Protein AF-A0A413U8Y7-F1 (afdb_monomer)

Sequence (178 aa):
MNFLERPLVLILKEHLMPTLISFVIANVIYLLVPSNNWIITKIGDNWFRLFIFCVCFILIYFLLSINERIKNHRNCKKYVKSEKKKDTEEFEKYIENCRKYADGLSYGDRDFIRACIKNKNEPIVIKIRNPYSNSIYESGNVLKTRNEHGQEVVKLTDNAYRTFALIYYRYNKIGHFD

Mean predicted aligned error: 14.43 Å

Structure (mmCIF, N/CA/C/O backbone):
data_AF-A0A413U8Y7-F1
#
_entry.id   AF-A0A413U8Y7-F1
#
loop_
_atom_site.group_PDB
_atom_site.id
_atom_site.type_symbol
_atom_site.label_atom_id
_atom_site.label_alt_id
_atom_site.label_comp_id
_atom_site.label_asym_id
_atom_site.label_entity_id
_atom_site.label_seq_id
_atom_site.pdbx_PDB_ins_code
_atom_site.Cartn_x
_atom_site.Cartn_y
_atom_site.Cartn_z
_atom_site.occupancy
_atom_site.B_iso_or_equiv
_atom_site.auth_seq_id
_atom_site.auth_comp_id
_atom_site.auth_asym_id
_atom_site.auth_atom_id
_atom_site.pdbx_PDB_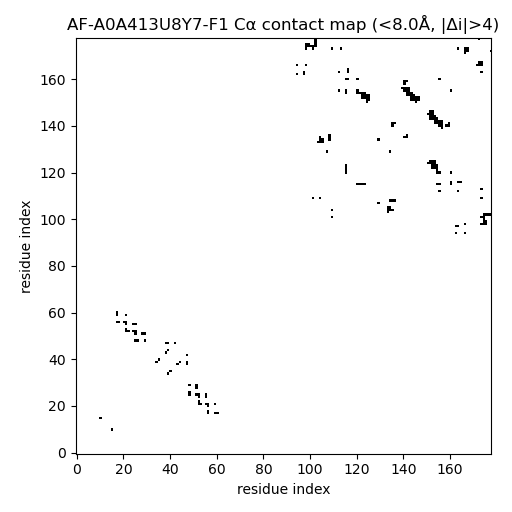model_num
ATOM 1 N N . MET A 1 1 ? 7.688 3.901 52.828 1.00 49.47 1 MET A N 1
ATOM 2 C CA . MET A 1 1 ? 6.630 4.141 51.824 1.00 49.47 1 MET A CA 1
ATOM 3 C C . MET A 1 1 ? 6.396 2.812 51.133 1.00 49.47 1 MET A C 1
ATOM 5 O O . MET A 1 1 ? 7.288 2.319 50.448 1.00 49.47 1 MET A O 1
ATOM 9 N N . ASN A 1 2 ? 5.322 2.135 51.522 1.00 50.91 2 ASN A N 1
ATOM 10 C CA . ASN A 1 2 ? 5.216 0.680 51.436 1.00 50.91 2 ASN A CA 1
ATOM 11 C C . ASN A 1 2 ? 4.874 0.236 50.007 1.00 50.91 2 ASN A C 1
ATOM 13 O O . ASN A 1 2 ? 4.052 0.849 49.332 1.00 50.91 2 ASN A O 1
ATOM 17 N N . PHE A 1 3 ? 5.486 -0.859 49.545 1.00 56.69 3 PHE A N 1
ATOM 18 C CA . PHE A 1 3 ? 5.296 -1.439 48.203 1.00 56.69 3 PHE A CA 1
ATOM 19 C C . PHE A 1 3 ? 3.816 -1.756 47.879 1.00 56.69 3 PHE A C 1
ATOM 21 O O . PHE A 1 3 ? 3.419 -1.775 46.717 1.00 56.69 3 PHE A O 1
ATOM 28 N N . LEU A 1 4 ? 2.983 -1.908 48.914 1.00 58.16 4 LEU A N 1
ATOM 29 C CA . LEU A 1 4 ? 1.537 -2.130 48.836 1.00 58.16 4 LEU A CA 1
ATOM 30 C C . LEU A 1 4 ? 0.708 -0.861 48.545 1.00 58.16 4 LEU A C 1
ATOM 32 O O . LEU A 1 4 ? -0.424 -0.973 48.086 1.00 58.16 4 LEU A O 1
ATOM 36 N N . GLU A 1 5 ? 1.245 0.345 48.758 1.00 58.56 5 GLU A N 1
ATOM 37 C CA . GLU A 1 5 ? 0.493 1.600 48.567 1.00 58.56 5 GLU A CA 1
ATOM 38 C C . GLU A 1 5 ? 0.333 1.964 47.083 1.00 58.56 5 GLU A C 1
ATOM 40 O O . GLU A 1 5 ? -0.672 2.545 46.682 1.00 58.56 5 GLU A O 1
ATOM 45 N N . ARG A 1 6 ? 1.291 1.582 46.233 1.00 60.12 6 ARG A N 1
ATOM 46 C CA . ARG A 1 6 ? 1.270 1.895 44.793 1.00 60.12 6 ARG A CA 1
ATOM 47 C C . ARG A 1 6 ? 0.102 1.259 44.026 1.00 60.12 6 ARG A C 1
ATOM 49 O O . ARG A 1 6 ? -0.561 2.000 43.302 1.00 60.12 6 ARG A O 1
ATOM 56 N N . PRO A 1 7 ? -0.186 -0.053 44.152 1.00 62.50 7 PRO A N 1
ATOM 57 C CA . PRO A 1 7 ? -1.316 -0.657 43.447 1.00 62.50 7 PRO A CA 1
ATOM 58 C C . PRO A 1 7 ? -2.659 -0.111 43.940 1.00 62.50 7 PRO A C 1
ATOM 60 O O . PRO A 1 7 ? -3.538 0.153 43.126 1.00 62.50 7 PRO A O 1
ATOM 63 N N . LEU A 1 8 ? -2.798 0.147 45.245 1.00 60.25 8 LEU A N 1
ATOM 64 C CA . LEU A 1 8 ? -4.009 0.742 45.813 1.00 60.25 8 LEU A CA 1
ATOM 65 C C . LEU A 1 8 ? -4.265 2.145 45.263 1.00 60.25 8 LEU A C 1
ATOM 67 O O . LEU A 1 8 ? -5.385 2.436 44.865 1.00 60.25 8 LEU A O 1
ATOM 71 N N . VAL A 1 9 ? -3.237 2.994 45.181 1.00 65.50 9 VAL A N 1
ATOM 72 C CA . VAL A 1 9 ? -3.354 4.356 44.632 1.00 65.50 9 VAL A CA 1
ATOM 73 C C . VAL A 1 9 ? -3.658 4.346 43.133 1.00 65.50 9 VAL A C 1
ATOM 75 O O . VAL A 1 9 ? -4.405 5.204 42.661 1.00 65.50 9 VAL A O 1
ATOM 78 N N . LEU A 1 10 ? -3.106 3.387 42.383 1.00 59.44 10 LEU A N 1
ATOM 79 C CA . LEU A 1 10 ? -3.362 3.239 40.949 1.00 59.44 10 LEU A CA 1
ATOM 80 C C . LEU A 1 10 ? -4.819 2.831 40.689 1.00 59.44 10 LEU A C 1
ATOM 82 O O . LEU A 1 10 ? -5.522 3.516 39.951 1.00 59.44 10 LEU A O 1
ATOM 86 N N . ILE A 1 11 ? -5.292 1.793 41.388 1.00 61.06 11 ILE A N 1
ATOM 87 C CA . ILE A 1 11 ? -6.683 1.322 41.330 1.00 61.06 11 ILE A CA 1
ATOM 88 C C . ILE A 1 11 ? -7.633 2.427 41.793 1.00 61.06 11 ILE A C 1
ATOM 90 O O . ILE A 1 11 ? -8.660 2.657 41.155 1.00 61.06 11 ILE A O 1
ATOM 94 N N . LEU A 1 12 ? -7.277 3.153 42.862 1.00 64.25 12 LEU A N 1
ATOM 95 C CA . LEU A 1 12 ? -8.066 4.294 43.306 1.00 64.25 12 LEU A CA 1
ATOM 96 C C . LEU A 1 12 ? -8.152 5.328 42.195 1.00 64.25 12 LEU A C 1
ATOM 98 O O . LEU A 1 12 ? -9.256 5.685 41.849 1.00 64.25 12 LEU A O 1
ATOM 102 N N . LYS A 1 13 ? -7.050 5.788 41.595 1.00 63.00 13 LYS A N 1
ATOM 103 C CA . LYS A 1 13 ? -7.092 6.836 40.557 1.00 63.00 13 LYS A CA 1
ATOM 104 C C . LYS A 1 13 ? -7.907 6.448 39.328 1.00 63.00 13 LYS A C 1
ATOM 106 O O . LYS A 1 13 ? -8.631 7.286 38.799 1.00 63.00 13 LYS A O 1
ATOM 111 N N . GLU A 1 14 ? -7.775 5.209 38.879 1.00 67.69 14 GLU A N 1
ATOM 112 C CA . GLU A 1 14 ? -8.379 4.739 37.631 1.00 67.69 14 GLU A CA 1
ATOM 113 C C . GLU A 1 14 ? -9.873 4.418 37.801 1.00 67.69 14 GLU A C 1
ATOM 115 O O . GLU A 1 14 ? -10.669 4.612 36.883 1.00 67.69 14 GLU A O 1
ATOM 120 N N . HIS A 1 15 ? -10.285 4.032 39.014 1.00 68.38 15 HIS A N 1
ATOM 121 C CA . HIS A 1 15 ? -11.670 3.683 39.325 1.00 68.38 15 HIS A CA 1
ATOM 122 C C . HIS A 1 15 ? -12.368 4.657 40.292 1.00 68.38 15 HIS A C 1
ATOM 124 O O . HIS A 1 15 ? -13.552 4.461 40.572 1.00 68.38 15 HIS A O 1
ATOM 130 N N . LEU A 1 16 ? -11.717 5.737 40.755 1.00 72.19 16 LEU A N 1
ATOM 131 C CA . LEU A 1 16 ? -12.274 6.680 41.746 1.00 72.19 16 LEU A CA 1
ATOM 132 C C . LEU A 1 16 ? -13.564 7.311 41.248 1.00 72.19 16 LEU A C 1
ATOM 134 O O . LEU A 1 16 ? -14.558 7.349 41.964 1.00 72.19 16 LEU A O 1
ATOM 138 N N . MET A 1 17 ? -13.531 7.820 40.016 1.00 72.12 17 MET A N 1
ATOM 139 C CA . MET A 1 17 ? -14.639 8.574 39.440 1.00 72.12 17 MET A CA 1
ATOM 140 C C . MET A 1 17 ? -15.861 7.670 39.215 1.00 72.12 17 MET A C 1
ATOM 142 O O . MET A 1 17 ? -16.933 8.023 39.703 1.00 72.12 17 MET A O 1
ATOM 146 N N . PRO A 1 18 ? -15.736 6.472 38.602 1.00 74.88 18 PRO A N 1
ATOM 147 C CA . PRO A 1 18 ? -16.829 5.498 38.553 1.00 74.88 18 PRO A CA 1
ATOM 148 C C . PRO A 1 18 ? -17.366 5.104 39.934 1.00 74.88 18 PRO A C 1
ATOM 150 O O . PRO A 1 18 ? -18.577 4.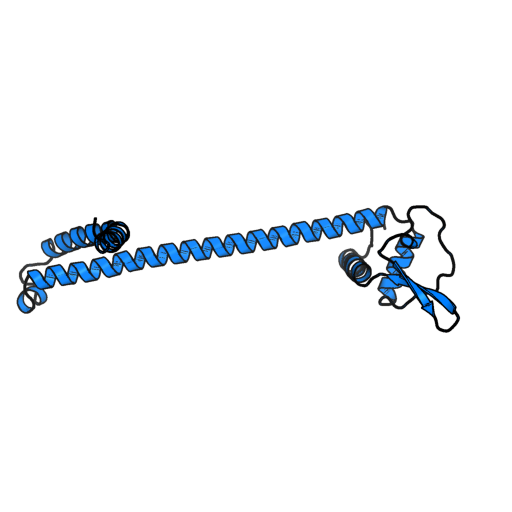994 40.114 1.00 74.88 18 PRO A O 1
ATOM 153 N N . THR A 1 19 ? -16.478 4.927 40.917 1.00 77.50 19 THR A N 1
ATOM 154 C CA . THR A 1 19 ? -16.840 4.559 42.295 1.00 77.50 19 THR A CA 1
ATOM 155 C C . THR A 1 19 ? -17.653 5.671 42.963 1.00 77.50 19 THR A C 1
ATOM 157 O O . THR A 1 19 ? -18.732 5.411 43.488 1.00 77.50 19 THR A O 1
ATOM 160 N N . LEU A 1 20 ? -17.193 6.923 42.892 1.00 77.62 20 LEU A N 1
ATOM 161 C CA . LEU A 1 20 ? -17.886 8.086 43.456 1.00 77.62 20 LEU A CA 1
ATOM 162 C C . LEU A 1 20 ? -19.245 8.319 42.790 1.00 77.62 20 LEU A C 1
ATOM 164 O O . LEU A 1 20 ? -20.241 8.513 43.483 1.00 77.62 20 LEU A O 1
ATOM 168 N N . ILE A 1 21 ? -19.306 8.253 41.457 1.00 77.31 21 ILE A N 1
ATOM 169 C CA . ILE A 1 21 ? -20.555 8.437 40.705 1.00 77.31 21 ILE A CA 1
ATOM 170 C C . ILE A 1 21 ? -21.552 7.328 41.058 1.00 77.31 21 ILE A C 1
ATOM 172 O O . ILE A 1 21 ? -22.713 7.617 41.344 1.00 77.31 21 ILE A O 1
ATOM 176 N N . SER A 1 22 ? -21.101 6.070 41.108 1.00 77.88 22 SER A N 1
ATOM 177 C CA . SER A 1 22 ? -21.947 4.946 41.518 1.00 77.88 22 SER A CA 1
ATOM 178 C C . SER A 1 22 ? -22.474 5.115 42.943 1.00 77.88 22 SER A C 1
ATOM 180 O O . SER A 1 22 ? -23.652 4.878 43.202 1.00 77.88 22 SER A O 1
ATOM 182 N N . PHE A 1 23 ? -21.629 5.579 43.867 1.00 77.25 23 PHE A N 1
ATOM 183 C CA . PHE A 1 23 ? -22.016 5.813 45.255 1.00 77.25 23 PHE A CA 1
ATOM 184 C C . PHE A 1 23 ? -23.098 6.889 45.381 1.00 77.25 23 PHE A C 1
ATOM 186 O O . PHE A 1 23 ? -24.094 6.682 46.076 1.00 77.25 23 PHE A O 1
ATOM 193 N N . VAL A 1 24 ? -22.950 8.014 44.678 1.00 82.56 24 VAL A N 1
ATOM 194 C CA . VAL A 1 24 ? -23.959 9.085 44.666 1.00 82.56 24 VAL A CA 1
ATOM 195 C C . VAL A 1 24 ? -25.279 8.572 44.087 1.00 82.56 24 VAL A C 1
ATOM 197 O O . VAL A 1 24 ? -26.326 8.741 44.708 1.00 82.56 24 VAL A O 1
ATOM 200 N N . ILE A 1 25 ? -25.234 7.880 42.945 1.00 81.44 25 ILE A N 1
ATOM 201 C CA . ILE A 1 25 ? -26.430 7.327 42.295 1.00 81.44 25 ILE A CA 1
ATOM 202 C C . ILE A 1 25 ? -27.118 6.295 43.193 1.00 81.44 25 ILE A C 1
ATOM 204 O O . ILE A 1 25 ? -28.338 6.325 43.331 1.00 81.44 25 ILE A O 1
ATOM 208 N N . ALA A 1 26 ? -26.361 5.413 43.846 1.00 80.31 26 ALA A N 1
ATOM 209 C CA . ALA A 1 26 ? -26.921 4.398 44.730 1.00 80.31 26 ALA A CA 1
ATOM 210 C C . ALA A 1 26 ? -27.667 5.004 45.925 1.00 80.31 26 ALA A C 1
ATOM 212 O O . ALA A 1 26 ? -28.740 4.521 46.282 1.00 80.31 26 ALA A O 1
ATOM 213 N N . ASN A 1 27 ? -27.146 6.090 46.503 1.00 78.38 27 ASN A N 1
ATOM 214 C CA . ASN A 1 27 ? -27.828 6.807 47.582 1.00 78.38 27 ASN A CA 1
ATOM 215 C C . ASN A 1 27 ? -29.097 7.521 47.092 1.00 78.38 27 ASN A C 1
ATOM 217 O O . ASN A 1 27 ? -30.119 7.477 47.773 1.00 78.38 27 ASN A O 1
ATOM 221 N N . VAL A 1 28 ? -29.068 8.125 45.900 1.00 83.31 28 VAL A N 1
ATOM 222 C CA . VAL A 1 28 ? -30.258 8.747 45.293 1.00 83.31 28 VAL A CA 1
ATOM 223 C C . VAL A 1 28 ? -31.341 7.703 45.012 1.00 83.31 28 VAL A C 1
ATOM 225 O O . VAL A 1 28 ? -32.498 7.913 45.366 1.00 83.31 28 VAL A O 1
ATOM 228 N N . ILE A 1 29 ? -30.974 6.556 44.432 1.00 80.50 29 ILE A N 1
ATOM 229 C CA . ILE A 1 29 ? -31.907 5.449 44.180 1.00 80.50 29 ILE A CA 1
ATOM 230 C C . ILE A 1 29 ? -32.490 4.943 45.498 1.00 80.50 29 ILE A C 1
ATOM 232 O O . ILE A 1 29 ? -33.699 4.771 45.594 1.00 80.50 29 ILE A O 1
ATOM 236 N N . TYR A 1 30 ? -31.659 4.748 46.522 1.00 76.75 30 TYR A N 1
ATOM 237 C CA . TYR A 1 30 ? -32.125 4.313 47.835 1.00 76.75 30 TYR A CA 1
ATOM 238 C C . TYR A 1 30 ? -33.168 5.273 48.437 1.00 76.75 30 TYR A C 1
ATOM 240 O O . TYR A 1 30 ? -34.173 4.808 48.960 1.00 76.75 30 TYR A O 1
ATOM 248 N N . LEU A 1 31 ? -32.974 6.592 48.314 1.00 79.38 31 LEU A N 1
ATOM 249 C CA . LEU A 1 31 ? -33.930 7.601 48.797 1.00 79.38 31 LEU A CA 1
ATOM 250 C C . LEU A 1 31 ? -35.250 7.630 48.009 1.00 79.38 31 LEU A C 1
ATOM 252 O O . LEU A 1 31 ? -36.276 8.026 48.555 1.00 79.38 31 LEU A O 1
ATOM 256 N N . LEU A 1 32 ? -35.229 7.234 46.735 1.00 80.12 32 LEU A N 1
ATOM 257 C CA . LEU A 1 32 ? -36.418 7.175 45.879 1.00 80.12 32 LEU A CA 1
ATOM 258 C C . LEU A 1 32 ? -37.209 5.871 46.043 1.00 80.12 32 LEU A C 1
ATOM 260 O O . LEU A 1 32 ? -38.377 5.806 45.657 1.00 80.12 32 LEU A O 1
ATOM 264 N N . VAL A 1 33 ? -36.589 4.820 46.583 1.00 78.69 33 VAL A N 1
ATOM 265 C CA . VAL A 1 33 ? -37.245 3.527 46.772 1.00 78.69 33 VAL A CA 1
ATOM 266 C C . VAL A 1 33 ? -38.154 3.583 48.008 1.00 78.69 33 VAL A C 1
ATOM 268 O O . VAL A 1 33 ? -37.687 3.922 49.095 1.00 78.69 33 VAL A O 1
ATOM 271 N N . PRO A 1 34 ? -39.446 3.216 47.890 1.00 73.75 34 PRO A N 1
ATOM 272 C CA . PRO A 1 34 ? -40.349 3.196 49.034 1.00 73.75 34 PRO A CA 1
ATOM 273 C C . PRO A 1 34 ? -39.863 2.204 50.096 1.00 73.75 34 PRO A C 1
ATOM 275 O O . PRO A 1 34 ? -39.482 1.077 49.784 1.00 73.75 34 PRO A O 1
ATOM 278 N N . SER A 1 35 ? -39.934 2.604 51.365 1.00 66.94 35 SER A N 1
ATOM 279 C CA . SER A 1 35 ? -39.471 1.810 52.514 1.00 66.94 35 SER A CA 1
ATOM 280 C C . SER A 1 35 ? -40.168 0.450 52.649 1.00 66.94 35 SER A C 1
ATOM 282 O O . SER A 1 35 ? -39.595 -0.482 53.202 1.00 66.94 35 SER A O 1
ATOM 284 N N . ASN A 1 36 ? -41.371 0.300 52.084 1.00 66.94 36 ASN A N 1
ATOM 285 C CA . ASN A 1 36 ? -42.105 -0.967 52.038 1.00 66.94 36 ASN A CA 1
ATOM 286 C C . ASN A 1 36 ? -41.700 -1.874 50.855 1.00 66.94 36 ASN A C 1
ATOM 288 O O . ASN A 1 36 ? -42.464 -2.737 50.423 1.00 66.94 3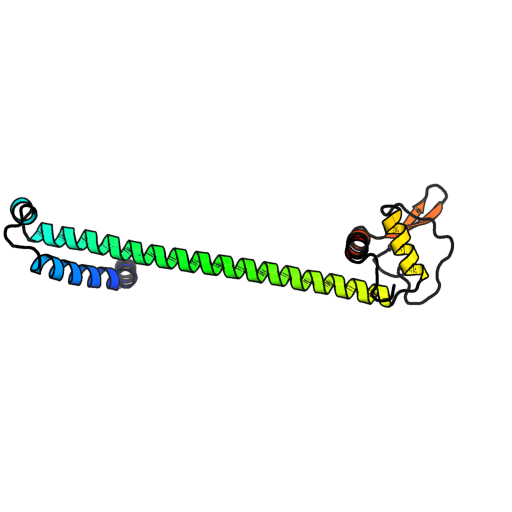6 ASN A O 1
ATOM 292 N N . ASN A 1 37 ? -40.523 -1.663 50.263 1.00 75.00 37 ASN A N 1
ATOM 293 C CA . ASN A 1 37 ? -40.053 -2.515 49.181 1.00 75.00 37 ASN A CA 1
ATOM 294 C C . ASN A 1 37 ? -39.716 -3.917 49.721 1.00 75.00 37 ASN A C 1
ATOM 296 O O . ASN A 1 37 ? -38.932 -4.075 50.662 1.00 75.00 37 ASN A O 1
ATOM 300 N N . TRP A 1 38 ? -40.293 -4.947 49.097 1.00 74.25 38 TRP A N 1
ATOM 301 C CA . TRP A 1 38 ? -40.130 -6.353 49.486 1.00 74.25 38 TRP A CA 1
ATOM 302 C C . TRP A 1 38 ? -38.662 -6.826 49.478 1.00 74.25 38 TRP A C 1
ATOM 304 O O . TRP A 1 38 ? -38.302 -7.771 50.177 1.00 74.25 38 TRP A O 1
ATOM 314 N N . ILE A 1 39 ? -37.801 -6.163 48.693 1.00 72.56 39 ILE A N 1
ATOM 315 C CA . ILE A 1 39 ? -36.360 -6.452 48.631 1.00 72.56 39 ILE A CA 1
ATOM 316 C C . ILE A 1 39 ? -35.654 -5.926 49.883 1.00 72.56 39 ILE A C 1
ATOM 318 O O . ILE A 1 39 ? -34.863 -6.646 50.489 1.00 72.56 39 ILE A O 1
ATOM 322 N N . ILE A 1 40 ? -35.967 -4.694 50.298 1.00 73.38 40 ILE A N 1
ATOM 323 C CA . ILE A 1 40 ? -35.365 -4.051 51.477 1.00 73.38 40 ILE A CA 1
ATOM 324 C C . ILE A 1 40 ? -35.739 -4.825 52.741 1.00 73.38 40 ILE A C 1
ATOM 326 O O . ILE A 1 40 ? -34.878 -5.125 53.561 1.00 73.38 40 ILE A O 1
ATOM 330 N N . THR A 1 41 ? -37.004 -5.224 52.858 1.00 72.06 41 THR A N 1
ATOM 331 C CA . THR A 1 41 ? -37.513 -5.984 54.011 1.00 72.06 41 THR A CA 1
ATOM 332 C C . THR A 1 41 ? -36.920 -7.390 54.134 1.00 72.06 41 THR A C 1
ATOM 334 O O . THR A 1 41 ? -36.833 -7.907 55.243 1.00 72.06 41 THR A O 1
ATOM 337 N N . LYS A 1 42 ? -36.473 -8.011 53.033 1.00 76.75 42 LYS A N 1
ATOM 338 C CA . LYS A 1 42 ? -35.850 -9.348 53.055 1.00 76.75 42 LYS A CA 1
ATOM 339 C C . LYS A 1 42 ? -34.338 -9.342 53.260 1.00 76.75 42 LYS A C 1
ATOM 341 O O . LYS A 1 42 ? -33.811 -10.266 53.869 1.00 76.75 42 LYS A O 1
ATOM 346 N N . ILE A 1 43 ? -33.642 -8.359 52.695 1.00 78.06 43 ILE A N 1
ATOM 347 C CA . ILE A 1 43 ? -32.171 -8.332 52.624 1.00 78.06 43 ILE A CA 1
ATOM 348 C C . ILE A 1 43 ? -31.571 -7.322 53.618 1.00 78.06 43 ILE A C 1
ATOM 350 O O . ILE A 1 43 ? -30.412 -7.446 54.011 1.00 78.06 43 ILE A O 1
ATOM 354 N N . GLY A 1 44 ? -32.370 -6.363 54.086 1.00 79.25 44 GLY A N 1
ATOM 355 C CA . GLY A 1 44 ? -31.943 -5.293 54.978 1.00 79.25 44 GLY A CA 1
ATOM 356 C C . GLY A 1 44 ? -31.326 -4.111 54.227 1.00 79.25 44 GLY A C 1
ATOM 357 O O . GLY A 1 44 ? -30.751 -4.248 53.143 1.00 79.25 44 GLY A O 1
ATOM 358 N N . ASP A 1 45 ? -31.427 -2.927 54.831 1.00 77.06 45 ASP A N 1
ATOM 359 C CA . ASP A 1 45 ? -31.034 -1.651 54.221 1.00 77.06 45 ASP A CA 1
ATOM 360 C C . ASP A 1 45 ? -29.572 -1.605 53.757 1.00 77.06 45 ASP A C 1
ATOM 362 O O . ASP A 1 45 ? -29.281 -1.162 52.644 1.00 77.06 45 ASP A O 1
ATOM 366 N N . ASN A 1 46 ? -28.643 -2.089 54.586 1.00 78.31 46 ASN A N 1
ATOM 367 C CA . ASN A 1 46 ? -27.209 -2.029 54.287 1.00 78.31 46 ASN A CA 1
ATOM 368 C C . ASN A 1 46 ? -26.837 -2.882 53.068 1.00 78.31 46 ASN A C 1
ATOM 370 O O . ASN A 1 46 ? -26.096 -2.433 52.193 1.00 78.31 46 ASN A O 1
ATOM 374 N N . TRP A 1 47 ? -27.385 -4.093 52.983 1.00 79.81 47 TRP A N 1
ATOM 375 C CA . TRP A 1 47 ? -27.137 -4.999 51.865 1.00 79.81 47 TRP A CA 1
ATOM 376 C C . TRP A 1 47 ? -27.804 -4.515 50.577 1.00 79.81 47 TRP A C 1
ATOM 378 O O . TRP A 1 47 ? -27.218 -4.638 49.503 1.00 79.81 47 TRP A O 1
ATOM 388 N N . PHE A 1 48 ? -28.982 -3.894 50.670 1.00 80.75 48 PHE A N 1
ATOM 389 C CA . PHE A 1 48 ? -29.653 -3.304 49.514 1.00 80.75 48 PHE A CA 1
ATOM 390 C C . PHE A 1 48 ? -28.880 -2.107 48.936 1.00 80.75 48 PHE A C 1
ATOM 392 O O . PHE A 1 48 ? -28.694 -2.023 47.720 1.00 80.75 48 PHE A O 1
ATOM 399 N N . ARG A 1 49 ? -28.350 -1.219 49.791 1.00 77.25 49 ARG A N 1
ATOM 400 C CA . ARG A 1 49 ? -27.480 -0.112 49.350 1.00 77.25 49 ARG A CA 1
ATOM 401 C C . ARG A 1 49 ? -26.220 -0.621 48.652 1.00 77.25 49 ARG A C 1
ATOM 403 O O . ARG A 1 49 ? -25.859 -0.104 47.596 1.00 77.25 49 ARG A O 1
ATOM 410 N N . LEU A 1 50 ? -25.581 -1.649 49.214 1.00 81.56 50 LEU A N 1
ATOM 411 C CA . LEU A 1 50 ? -24.385 -2.259 48.632 1.00 81.56 50 LEU A CA 1
ATOM 412 C C . LEU A 1 50 ? -24.689 -2.920 47.279 1.00 81.56 50 LEU A C 1
ATOM 414 O O . LEU A 1 50 ? -23.922 -2.767 46.332 1.00 81.56 50 LEU A O 1
ATOM 418 N N . PHE A 1 51 ? -25.844 -3.576 47.153 1.00 82.81 51 PHE A N 1
ATOM 419 C CA . PHE A 1 51 ? -26.287 -4.174 45.897 1.00 82.81 51 PHE A CA 1
ATOM 420 C C . PHE A 1 51 ? -26.496 -3.130 44.792 1.00 82.81 51 PHE A C 1
ATOM 422 O O . PHE A 1 51 ? -25.939 -3.274 43.703 1.00 82.81 51 PHE A O 1
ATOM 429 N N . ILE A 1 52 ? -27.238 -2.050 45.071 1.00 82.00 52 ILE A N 1
ATOM 430 C CA . ILE A 1 52 ? -27.450 -0.969 44.093 1.00 82.00 52 ILE A CA 1
ATOM 431 C C . ILE A 1 52 ? -26.111 -0.353 43.683 1.00 82.00 52 ILE A C 1
ATOM 433 O O . ILE A 1 52 ? -25.871 -0.130 42.498 1.00 82.00 52 ILE A O 1
ATOM 437 N N . PHE A 1 53 ? -25.220 -0.119 44.647 1.00 81.56 53 PHE A N 1
ATOM 438 C CA . PHE A 1 53 ? -23.882 0.390 44.377 1.00 81.56 53 PHE A CA 1
ATOM 439 C C . PHE A 1 53 ? -23.093 -0.517 43.423 1.00 81.56 53 PHE A C 1
ATOM 441 O O . PHE A 1 53 ? -22.510 -0.028 42.453 1.00 81.56 53 PHE A O 1
ATOM 448 N N . CYS A 1 54 ? -23.098 -1.832 43.644 1.00 83.06 54 CYS A N 1
ATOM 449 C CA . CYS A 1 54 ? -22.422 -2.774 42.755 1.00 83.06 54 CYS A CA 1
ATOM 450 C C . CYS A 1 54 ? -23.018 -2.757 41.341 1.00 83.06 54 CYS A C 1
ATOM 452 O O . CYS A 1 54 ? -22.271 -2.720 40.364 1.00 83.06 54 CYS A O 1
ATOM 454 N N . VAL A 1 55 ? -24.348 -2.728 41.215 1.00 85.75 55 VAL A N 1
ATOM 455 C CA . VAL A 1 55 ? -25.031 -2.692 39.911 1.00 85.75 55 VAL A CA 1
ATOM 456 C C . VAL A 1 55 ? -24.695 -1.410 39.146 1.00 85.75 5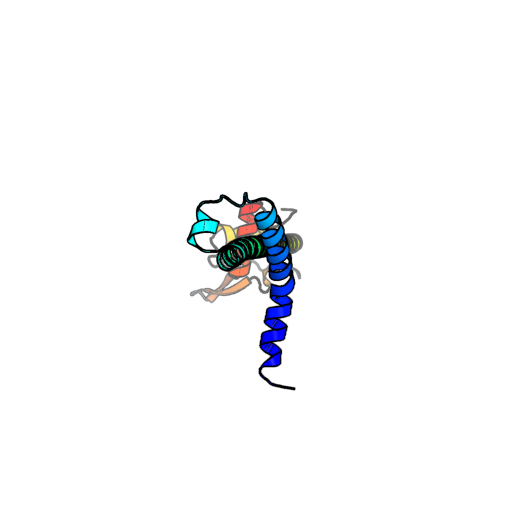5 VAL A C 1
ATOM 458 O O . VAL A 1 55 ? -24.284 -1.472 37.986 1.00 85.75 55 VAL A O 1
ATOM 461 N N . CYS A 1 56 ? -24.805 -0.250 39.795 1.00 82.19 56 CYS A N 1
ATOM 462 C CA . CYS A 1 56 ? -24.469 1.039 39.192 1.00 82.19 56 CYS A CA 1
ATOM 463 C C . CYS A 1 56 ? -22.991 1.112 38.790 1.00 82.19 56 CYS A C 1
ATOM 465 O O . CYS A 1 56 ? -22.668 1.608 37.711 1.00 82.19 56 CYS A O 1
ATOM 467 N N . PHE A 1 57 ? -22.094 0.564 39.613 1.00 82.44 57 PHE A N 1
ATOM 468 C CA . PHE A 1 57 ? -20.661 0.564 39.339 1.00 82.44 57 PHE A CA 1
ATOM 469 C C . PHE A 1 57 ? -20.331 -0.271 38.100 1.00 82.44 57 PHE A C 1
ATOM 471 O O . PHE A 1 57 ? -19.634 0.208 37.204 1.00 82.44 57 PHE A O 1
ATOM 478 N N . ILE A 1 58 ? -20.884 -1.485 38.012 1.00 85.62 58 ILE A N 1
ATOM 479 C CA . ILE A 1 58 ? -20.705 -2.370 36.855 1.00 85.62 58 ILE A CA 1
ATOM 480 C C . ILE A 1 58 ? -21.231 -1.697 35.584 1.00 85.62 58 ILE A C 1
ATOM 482 O O . ILE A 1 58 ? -20.543 -1.704 34.564 1.00 85.62 58 ILE A O 1
ATOM 486 N N . LEU A 1 59 ? -22.409 -1.066 35.640 1.00 86.25 59 LEU A N 1
ATOM 487 C CA . LEU A 1 59 ? -22.998 -0.375 34.490 1.00 86.25 59 LEU A CA 1
ATOM 488 C C . LEU A 1 59 ? -22.127 0.787 33.997 1.00 86.25 59 LEU A C 1
ATOM 490 O O . LEU A 1 59 ? -21.849 0.881 32.801 1.00 86.25 59 LEU A O 1
ATOM 494 N N . ILE A 1 60 ? -21.658 1.651 34.899 1.00 84.88 60 ILE A N 1
ATOM 495 C CA . ILE A 1 60 ? -20.800 2.791 34.540 1.00 84.88 60 ILE A CA 1
ATOM 496 C C . ILE A 1 60 ? -19.480 2.299 33.947 1.00 84.88 60 ILE A C 1
ATOM 498 O O . ILE A 1 60 ? -19.045 2.787 32.902 1.00 84.88 60 ILE A O 1
ATOM 502 N N . TYR A 1 61 ? -18.855 1.312 34.590 1.00 82.75 61 TYR A N 1
ATOM 503 C CA . TYR A 1 61 ? -17.591 0.755 34.124 1.00 82.75 61 TYR A CA 1
ATOM 504 C C . TYR 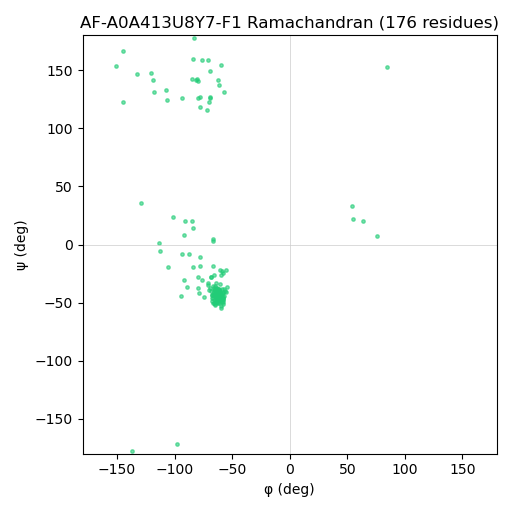A 1 61 ? -17.726 0.114 32.734 1.00 82.75 61 TYR A C 1
ATOM 506 O O . TYR A 1 61 ? -16.873 0.300 31.861 1.00 82.75 61 TYR A O 1
ATOM 514 N N . PHE A 1 62 ? -18.838 -0.583 32.498 1.00 84.69 62 PHE A N 1
ATOM 515 C CA . PHE A 1 62 ? -19.151 -1.191 31.211 1.00 84.69 62 PHE A CA 1
ATOM 516 C C . PHE A 1 62 ? -19.329 -0.143 30.103 1.00 84.69 62 PHE A C 1
ATOM 518 O O . PHE A 1 62 ? -18.754 -0.285 29.022 1.00 84.69 62 PHE A O 1
ATOM 525 N N . LEU A 1 63 ? -20.054 0.946 30.377 1.00 86.19 63 LEU A N 1
ATOM 526 C CA . LEU A 1 63 ? -20.247 2.044 29.423 1.00 86.19 63 LEU A CA 1
ATOM 527 C C . LEU A 1 63 ? -18.928 2.739 29.053 1.00 86.19 63 LEU A C 1
ATOM 529 O O . LEU A 1 63 ? -18.680 2.998 27.871 1.00 86.19 63 LEU A O 1
ATOM 533 N N . LEU A 1 64 ? -18.062 3.002 30.036 1.00 84.38 64 LEU A N 1
ATOM 534 C CA . LEU A 1 64 ? -16.738 3.586 29.797 1.00 84.38 64 LEU A CA 1
ATOM 535 C C . LEU A 1 64 ? -15.872 2.664 28.928 1.00 84.38 64 LEU A C 1
ATOM 537 O O . LEU A 1 64 ? -15.320 3.105 27.918 1.00 84.38 64 LEU A O 1
ATOM 541 N N . SER A 1 65 ? -15.848 1.370 29.255 1.00 79.44 65 SER A N 1
ATOM 542 C CA . SER A 1 65 ? -15.088 0.361 28.510 1.00 79.44 65 SER A CA 1
ATOM 543 C C . SER A 1 65 ? -15.555 0.228 27.055 1.00 79.44 65 SER A C 1
ATOM 545 O O . SER A 1 65 ? -14.741 0.081 26.139 1.00 79.44 65 SER A O 1
ATOM 547 N N . ILE A 1 66 ? -16.867 0.304 26.804 1.00 85.69 66 ILE A N 1
ATOM 548 C CA . ILE A 1 66 ? -17.412 0.302 25.439 1.00 85.69 66 ILE A CA 1
ATOM 549 C C . ILE A 1 66 ? -16.949 1.538 24.668 1.00 85.69 66 ILE A C 1
ATOM 551 O O . ILE A 1 66 ? -16.521 1.418 23.517 1.00 85.69 66 ILE A O 1
ATOM 555 N N . ASN A 1 67 ? -17.015 2.719 25.283 1.00 80.25 67 ASN A N 1
ATOM 556 C CA . ASN A 1 67 ? -16.647 3.964 24.617 1.00 80.25 67 ASN A CA 1
ATOM 557 C C . ASN A 1 67 ? -15.169 3.968 24.191 1.00 80.25 67 ASN A C 1
ATOM 559 O O . ASN A 1 67 ? -14.844 4.320 23.053 1.00 80.25 67 ASN A O 1
ATOM 563 N N . GLU A 1 68 ? -14.274 3.498 25.061 1.00 81.19 68 GLU A N 1
ATOM 564 C CA . GLU A 1 68 ? -12.849 3.359 24.745 1.00 81.19 68 GLU A CA 1
ATOM 565 C C . GLU A 1 68 ? -12.601 2.375 23.600 1.00 81.19 68 GLU A C 1
ATOM 567 O O . GLU A 1 68 ? -11.874 2.694 22.653 1.00 81.19 68 GLU A O 1
ATOM 572 N N . ARG A 1 69 ? -13.266 1.211 23.617 1.00 78.12 69 ARG A N 1
ATOM 573 C CA . ARG A 1 69 ? -13.166 0.233 22.523 1.00 78.12 69 ARG A CA 1
ATOM 574 C C . ARG A 1 69 ? -13.650 0.804 21.192 1.00 78.12 69 ARG A C 1
ATOM 576 O O . ARG A 1 69 ? -12.983 0.618 20.173 1.00 78.12 69 ARG A O 1
ATOM 583 N N . ILE A 1 70 ? -14.765 1.535 21.183 1.00 82.94 70 ILE A N 1
ATOM 584 C CA . ILE A 1 70 ? -15.289 2.178 19.968 1.00 82.94 70 ILE A CA 1
ATOM 585 C C . ILE A 1 70 ? -14.313 3.243 19.456 1.00 82.94 70 ILE A C 1
ATOM 587 O O . ILE A 1 70 ? -14.053 3.312 18.250 1.00 82.94 70 ILE A O 1
ATOM 591 N N . LYS A 1 71 ? -13.753 4.067 20.348 1.00 80.62 71 LYS A N 1
ATOM 592 C CA . LYS A 1 71 ? -12.784 5.110 19.989 1.00 80.62 71 LYS A CA 1
ATOM 593 C C . LYS A 1 71 ? -11.519 4.506 19.377 1.00 80.62 71 LYS A C 1
ATOM 595 O O . LYS A 1 71 ? -11.107 4.939 18.300 1.00 80.62 71 LYS A O 1
ATOM 600 N N . ASN A 1 72 ? -10.968 3.463 19.994 1.00 77.88 72 ASN A N 1
ATOM 601 C CA . ASN A 1 72 ? -9.797 2.758 19.473 1.00 77.88 72 ASN A CA 1
ATOM 602 C C . ASN A 1 72 ? -10.081 2.108 18.118 1.00 77.88 72 ASN A C 1
ATOM 604 O O . ASN A 1 72 ? -9.312 2.295 17.177 1.00 77.88 72 ASN A O 1
ATOM 608 N N . HIS A 1 73 ? -11.231 1.449 17.961 1.00 76.94 73 HIS A N 1
ATOM 609 C CA . HIS A 1 73 ? -11.607 0.847 16.684 1.00 76.94 73 HIS A CA 1
ATOM 610 C C . HIS A 1 73 ? -11.734 1.890 15.558 1.00 76.94 73 HIS A C 1
ATOM 612 O O . HIS A 1 73 ? -11.239 1.689 14.446 1.00 76.94 73 HIS A O 1
ATOM 618 N N . ARG A 1 74 ? -12.348 3.048 15.840 1.00 77.25 74 ARG A N 1
ATOM 619 C CA . ARG A 1 74 ? -12.458 4.156 14.875 1.00 77.25 74 ARG A CA 1
ATOM 620 C C . ARG A 1 74 ? -11.093 4.734 14.503 1.00 77.25 74 ARG A C 1
ATOM 622 O O . ARG A 1 74 ? -10.875 5.037 13.330 1.00 77.25 74 ARG A O 1
ATOM 629 N N . ASN A 1 75 ? -10.189 4.874 15.468 1.00 74.69 75 ASN A N 1
ATOM 630 C CA . ASN A 1 75 ? -8.843 5.394 15.234 1.00 74.69 75 ASN A CA 1
ATOM 631 C C . ASN A 1 75 ? -8.007 4.435 14.382 1.00 74.69 75 ASN A C 1
ATOM 633 O O . ASN A 1 75 ? -7.443 4.870 13.380 1.00 74.69 75 ASN A O 1
ATOM 637 N N . CYS A 1 76 ? -8.017 3.134 14.688 1.00 71.56 76 CYS A N 1
ATOM 638 C CA . CYS A 1 76 ? -7.361 2.119 13.859 1.00 71.56 76 CYS A CA 1
ATOM 639 C C . CYS A 1 76 ? -7.907 2.126 12.426 1.00 71.56 76 CYS A C 1
ATOM 641 O O . CYS A 1 76 ? -7.140 2.142 11.467 1.00 71.56 76 CYS A O 1
ATOM 643 N N . LYS A 1 77 ? -9.233 2.199 12.253 1.00 73.62 77 LYS A N 1
ATOM 644 C CA . LYS A 1 77 ? -9.847 2.246 10.917 1.00 73.62 77 LYS A CA 1
ATOM 6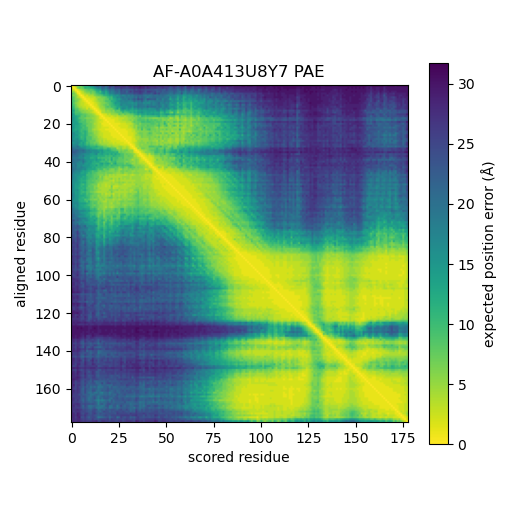45 C C . LYS A 1 77 ? -9.447 3.498 10.128 1.00 73.62 77 LYS A C 1
ATOM 647 O O . LYS A 1 77 ? -9.227 3.413 8.921 1.00 73.62 77 LYS A O 1
ATOM 652 N N . LYS A 1 78 ? -9.349 4.658 10.788 1.00 75.50 78 LYS A N 1
ATOM 653 C CA . LYS A 1 78 ? -8.863 5.900 10.165 1.00 75.50 78 LYS A CA 1
ATOM 654 C C . LYS A 1 78 ? -7.392 5.795 9.768 1.00 75.50 78 LYS A C 1
ATOM 656 O O . LYS A 1 78 ? -7.062 6.185 8.653 1.00 75.50 78 LYS A O 1
ATOM 661 N N . TYR A 1 79 ? -6.554 5.237 10.640 1.00 72.31 79 TYR A N 1
ATOM 662 C CA . TYR A 1 79 ? -5.131 5.034 10.381 1.00 72.31 79 TYR A CA 1
ATOM 663 C C . TYR A 1 79 ? -4.910 4.148 9.151 1.00 72.31 79 TYR A C 1
ATOM 665 O O . TYR A 1 79 ? -4.336 4.609 8.168 1.00 72.31 79 TYR A O 1
ATOM 673 N N . VAL A 1 80 ? -5.509 2.953 9.132 1.00 76.38 80 VAL A N 1
ATOM 674 C CA . VAL A 1 80 ? -5.411 2.014 8.000 1.00 76.38 80 VAL A CA 1
ATOM 675 C C . VAL A 1 80 ? -5.927 2.644 6.703 1.00 76.38 80 VAL A C 1
ATOM 677 O O . VAL A 1 80 ? -5.361 2.436 5.634 1.00 76.38 80 VAL A O 1
ATOM 680 N N . LYS A 1 81 ? -6.999 3.445 6.766 1.00 76.00 81 LYS A N 1
ATOM 681 C CA . LYS A 1 81 ? -7.504 4.160 5.585 1.00 76.00 81 LYS A CA 1
ATOM 682 C C . LYS A 1 81 ? -6.508 5.210 5.083 1.00 76.00 81 LYS A C 1
ATOM 684 O O . LYS A 1 81 ? -6.361 5.362 3.875 1.00 76.00 81 LYS A O 1
ATOM 689 N N . SER A 1 82 ? -5.866 5.947 5.989 1.00 70.56 82 SER A N 1
ATOM 690 C CA . SER A 1 82 ? -4.874 6.964 5.626 1.00 70.56 82 SER A CA 1
ATOM 691 C C . SER A 1 82 ? -3.595 6.356 5.057 1.00 70.56 82 SER A C 1
ATOM 693 O O . SER A 1 82 ? -3.067 6.891 4.092 1.00 70.56 82 SER A O 1
ATOM 695 N N . GLU A 1 83 ? -3.154 5.222 5.595 1.00 75.56 83 GLU A N 1
ATOM 696 C CA . GLU A 1 83 ? -1.991 4.473 5.120 1.00 75.56 83 GLU A CA 1
ATOM 697 C C . GLU A 1 83 ? -2.238 3.934 3.710 1.00 75.56 83 GLU A C 1
ATOM 699 O O . GLU A 1 83 ? -1.540 4.323 2.785 1.00 75.56 83 GLU A O 1
ATOM 704 N N . LYS A 1 84 ? -3.361 3.235 3.490 1.00 75.75 84 LYS A N 1
ATOM 705 C CA . LYS A 1 84 ? -3.767 2.797 2.143 1.00 75.75 84 LYS A CA 1
ATOM 706 C C . LYS A 1 84 ? -3.855 3.942 1.137 1.00 75.75 84 LYS A C 1
ATOM 708 O O . LYS A 1 84 ? -3.556 3.758 -0.041 1.00 75.75 84 LYS A O 1
ATOM 713 N N . LYS A 1 85 ? -4.312 5.122 1.575 1.00 80.38 85 LYS A N 1
ATOM 714 C CA . LYS A 1 85 ? -4.378 6.304 0.710 1.00 80.38 85 LYS A CA 1
ATOM 715 C C . LYS A 1 85 ? -2.977 6.792 0.341 1.00 80.38 85 LYS A C 1
ATOM 717 O O . LYS A 1 85 ? -2.759 7.080 -0.827 1.00 80.38 85 LYS A O 1
ATOM 722 N N . LYS A 1 86 ? -2.049 6.839 1.302 1.00 77.81 86 LYS A N 1
ATOM 723 C CA . LYS A 1 86 ? -0.643 7.171 1.044 1.00 77.81 86 LYS A CA 1
ATOM 724 C C . LYS A 1 86 ? -0.001 6.166 0.098 1.00 77.81 86 LYS A C 1
ATOM 726 O O . LYS A 1 86 ? 0.554 6.596 -0.899 1.00 77.81 86 LYS A O 1
ATOM 731 N N . ASP A 1 87 ? -0.181 4.868 0.332 1.00 84.12 87 ASP A N 1
ATOM 732 C CA . ASP A 1 87 ? 0.350 3.822 -0.549 1.00 84.12 87 ASP A CA 1
ATOM 733 C C . ASP A 1 87 ? -0.175 3.985 -1.980 1.00 84.12 87 ASP A C 1
ATOM 735 O O . ASP A 1 87 ? 0.567 3.856 -2.949 1.00 84.12 87 ASP A O 1
ATOM 739 N N . THR A 1 88 ? -1.460 4.330 -2.121 1.00 87.06 88 THR A N 1
ATOM 740 C CA . THR A 1 88 ? -2.070 4.603 -3.428 1.00 87.06 88 THR A CA 1
ATOM 741 C C . THR A 1 88 ? -1.482 5.862 -4.066 1.00 87.06 88 THR A C 1
ATOM 743 O O . THR A 1 88 ? -1.140 5.845 -5.241 1.00 87.06 88 THR A O 1
ATOM 746 N N . GLU A 1 89 ? -1.349 6.958 -3.318 1.00 90.25 89 GLU A N 1
ATOM 747 C CA . GLU A 1 89 ? -0.774 8.216 -3.816 1.00 90.25 89 GLU A CA 1
ATOM 748 C C . GLU A 1 89 ? 0.703 8.055 -4.214 1.00 90.25 89 GLU A C 1
ATOM 750 O O . GLU A 1 89 ? 1.122 8.563 -5.254 1.00 90.25 89 GLU A O 1
ATOM 755 N N . GLU A 1 90 ? 1.487 7.320 -3.425 1.00 90.50 90 GLU A N 1
ATOM 756 C CA . GLU A 1 90 ? 2.880 6.989 -3.725 1.00 90.50 90 GLU A CA 1
ATOM 757 C C . GLU A 1 90 ? 2.987 6.100 -4.961 1.00 90.50 90 GLU A C 1
ATOM 759 O O . GLU A 1 90 ? 3.818 6.357 -5.834 1.00 90.50 90 GLU A O 1
ATOM 764 N N . PHE A 1 91 ? 2.109 5.104 -5.076 1.00 86.38 91 PHE A N 1
ATOM 765 C CA . PHE A 1 91 ? 2.043 4.242 -6.245 1.00 86.38 91 PHE A CA 1
ATOM 766 C C . PHE A 1 91 ? 1.680 5.020 -7.514 1.00 86.38 91 PHE A C 1
ATOM 768 O O . PHE A 1 91 ? 2.364 4.894 -8.526 1.00 86.38 91 PHE A O 1
ATOM 775 N N . GLU A 1 92 ? 0.661 5.881 -7.467 1.00 91.00 92 GLU A N 1
ATOM 776 C CA . GLU A 1 92 ? 0.291 6.732 -8.605 1.00 91.00 92 GLU A CA 1
ATOM 777 C C . GLU A 1 92 ? 1.424 7.696 -8.977 1.00 91.00 92 GLU A C 1
ATOM 779 O O . GLU A 1 92 ? 1.718 7.887 -10.157 1.00 91.00 92 GLU A O 1
ATOM 784 N N . LYS A 1 93 ? 2.137 8.251 -7.989 1.00 93.81 93 LYS A N 1
ATOM 785 C CA . LYS A 1 93 ? 3.317 9.093 -8.232 1.00 93.81 93 LYS A CA 1
ATOM 786 C C . LYS A 1 93 ? 4.466 8.307 -8.871 1.00 93.81 93 LYS A C 1
ATOM 788 O O . LYS A 1 93 ? 5.154 8.835 -9.744 1.00 93.81 93 LYS A O 1
ATOM 793 N N . TYR A 1 94 ? 4.682 7.060 -8.457 1.00 91.56 94 TYR A N 1
ATOM 794 C CA . TYR A 1 94 ? 5.660 6.166 -9.078 1.00 91.56 94 TYR A CA 1
ATOM 795 C C . TYR A 1 94 ? 5.307 5.897 -10.546 1.00 91.56 94 TYR A C 1
ATOM 797 O O . TYR A 1 94 ? 6.157 6.072 -11.419 1.00 91.56 94 TYR A O 1
ATOM 805 N N . ILE A 1 95 ? 4.043 5.569 -10.829 1.00 93.06 95 ILE A N 1
ATOM 806 C CA . ILE A 1 95 ? 3.535 5.380 -12.193 1.00 93.06 95 ILE A CA 1
ATOM 807 C C . ILE A 1 95 ? 3.736 6.639 -13.038 1.00 93.06 95 ILE A C 1
ATOM 809 O O . ILE A 1 95 ? 4.274 6.557 -14.141 1.00 93.06 95 ILE A O 1
ATOM 813 N N . GLU A 1 96 ? 3.380 7.804 -12.508 1.00 93.56 96 GLU A N 1
ATOM 814 C CA . GLU A 1 96 ? 3.561 9.088 -13.182 1.00 93.56 96 GLU A CA 1
ATOM 815 C C . GLU A 1 96 ? 5.034 9.368 -13.518 1.00 93.56 96 GLU A C 1
ATOM 817 O O . GLU A 1 96 ? 5.361 9.780 -14.632 1.00 93.56 96 GLU A O 1
ATOM 822 N N . ASN A 1 97 ? 5.952 9.081 -12.592 1.00 93.69 97 ASN A N 1
ATOM 823 C CA . ASN A 1 97 ? 7.388 9.224 -12.833 1.00 93.69 97 ASN A CA 1
ATOM 824 C C . ASN A 1 97 ? 7.886 8.273 -13.930 1.00 93.69 97 ASN A C 1
ATOM 826 O O . ASN A 1 97 ? 8.677 8.684 -14.779 1.00 93.69 97 ASN A O 1
ATOM 830 N N . CYS A 1 98 ? 7.412 7.025 -13.953 1.00 91.69 98 CYS A N 1
ATOM 831 C CA . CYS A 1 98 ? 7.746 6.074 -15.014 1.00 91.69 98 CYS A CA 1
ATOM 832 C C . CYS A 1 98 ? 7.237 6.536 -16.386 1.00 91.69 98 CYS A C 1
ATOM 834 O O . CYS A 1 98 ? 7.940 6.375 -17.384 1.00 91.69 98 CYS A O 1
ATOM 836 N N . ARG A 1 99 ? 6.051 7.151 -16.443 1.00 93.75 99 ARG A N 1
ATOM 837 C CA . ARG A 1 99 ? 5.503 7.722 -17.681 1.00 93.75 99 ARG A CA 1
ATOM 838 C C . ARG A 1 99 ? 6.310 8.928 -18.160 1.00 93.75 99 ARG A C 1
ATOM 840 O O . ARG A 1 99 ? 6.664 8.978 -19.332 1.00 93.75 99 ARG A O 1
ATO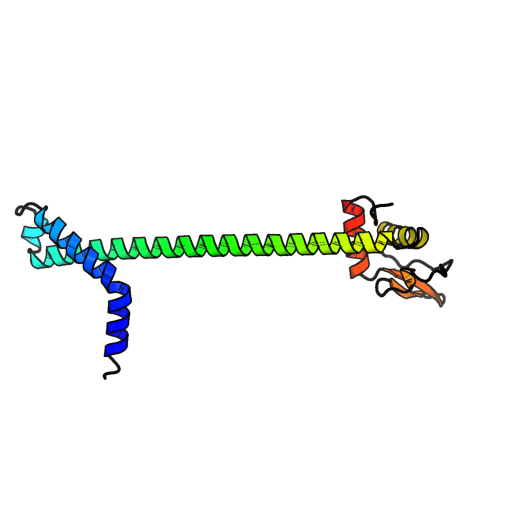M 847 N N . LYS A 1 100 ? 6.702 9.831 -17.254 1.00 93.31 100 LYS A N 1
ATOM 848 C CA . LYS A 1 100 ? 7.612 10.951 -17.566 1.00 93.31 100 LYS A CA 1
ATOM 849 C C . LYS A 1 100 ? 8.985 10.483 -18.039 1.00 93.31 100 LYS A C 1
ATOM 851 O O . LYS A 1 100 ? 9.554 11.071 -18.951 1.00 93.31 100 LYS A O 1
ATOM 856 N N . TYR A 1 101 ? 9.514 9.416 -17.442 1.00 91.12 101 TYR A N 1
ATOM 857 C CA . TYR A 1 101 ? 10.738 8.783 -17.928 1.00 91.12 101 TYR A CA 1
ATOM 858 C C . TYR A 1 101 ? 10.559 8.284 -19.369 1.00 91.12 101 TYR A C 1
ATOM 860 O O . TYR A 1 101 ? 11.403 8.561 -20.217 1.00 91.12 101 TYR A O 1
ATOM 868 N N . ALA A 1 102 ? 9.438 7.619 -19.671 1.00 90.56 102 ALA A N 1
ATOM 869 C CA . ALA A 1 102 ? 9.142 7.152 -21.022 1.00 90.56 102 ALA A CA 1
ATOM 870 C C . ALA A 1 102 ? 8.965 8.294 -22.038 1.00 90.56 102 ALA A C 1
ATOM 872 O O . ALA A 1 102 ? 9.356 8.138 -23.196 1.00 90.56 102 ALA A O 1
ATOM 873 N N . ASP A 1 103 ? 8.435 9.447 -21.625 1.00 89.88 103 ASP A N 1
ATOM 874 C CA . ASP A 1 103 ? 8.344 10.636 -22.484 1.00 89.88 103 ASP A CA 1
ATOM 875 C C . ASP A 1 103 ? 9.724 11.124 -22.949 1.00 89.88 103 ASP A C 1
ATOM 877 O O . ASP A 1 103 ? 9.866 11.578 -24.083 1.00 89.88 103 ASP A O 1
ATOM 881 N N . GLY A 1 104 ? 10.752 10.973 -22.107 1.00 87.56 104 GLY A N 1
ATOM 882 C CA . GLY A 1 104 ? 12.139 11.315 -22.436 1.00 87.56 104 GLY A CA 1
ATOM 883 C C . GLY A 1 104 ? 12.868 10.292 -23.316 1.00 87.56 104 GLY A C 1
ATOM 884 O O . GLY A 1 104 ? 13.966 10.582 -23.793 1.00 87.56 104 GLY A O 1
ATOM 885 N N . LEU A 1 105 ? 12.287 9.107 -23.533 1.00 88.56 105 LEU A N 1
ATOM 886 C CA . LEU A 1 105 ? 12.866 8.075 -24.394 1.00 88.56 105 LEU A CA 1
ATOM 887 C C . LEU A 1 105 ? 12.688 8.408 -25.880 1.00 88.56 105 LEU A C 1
ATOM 889 O O . LEU A 1 105 ? 11.792 9.154 -26.282 1.00 88.56 105 LEU A O 1
ATOM 893 N N . SER A 1 106 ? 13.518 7.802 -26.729 1.00 86.56 106 SER A N 1
ATOM 894 C CA . SER A 1 106 ? 13.308 7.874 -28.175 1.00 86.56 106 SER A CA 1
ATOM 895 C C . SER A 1 106 ? 12.085 7.050 -28.601 1.00 86.56 106 SER A C 1
ATOM 897 O O . SER A 1 106 ? 11.669 6.112 -27.914 1.00 86.56 106 SER A O 1
ATOM 899 N N . TYR A 1 107 ? 11.525 7.354 -29.777 1.00 85.62 107 TYR A N 1
ATOM 900 C CA . TYR A 1 107 ? 10.427 6.567 -30.350 1.00 85.62 107 TYR A CA 1
ATOM 901 C C . TYR A 1 107 ? 10.795 5.076 -30.477 1.00 85.62 107 TYR A C 1
ATOM 903 O O . TYR A 1 107 ? 10.001 4.211 -30.113 1.00 85.62 107 TYR A O 1
ATOM 911 N N . GLY A 1 108 ? 12.031 4.773 -30.896 1.00 85.06 108 GLY A N 1
ATOM 912 C CA . GLY A 1 108 ? 12.524 3.397 -31.017 1.00 85.06 108 GLY A CA 1
ATOM 913 C C . GLY A 1 108 ? 12.634 2.660 -29.678 1.00 85.06 108 GLY A C 1
ATOM 914 O O . GLY A 1 108 ? 12.324 1.473 -29.606 1.00 85.06 108 GLY A O 1
ATOM 915 N N . ASP A 1 109 ? 13.011 3.353 -28.601 1.00 88.00 109 ASP A N 1
ATOM 916 C CA . ASP A 1 109 ? 13.052 2.756 -27.261 1.00 88.00 109 ASP A CA 1
ATOM 917 C C . ASP A 1 109 ? 11.636 2.473 -26.733 1.00 88.00 109 ASP A C 1
ATOM 919 O O . ASP A 1 109 ? 11.392 1.420 -26.143 1.00 88.00 109 ASP A O 1
ATOM 923 N N . ARG A 1 110 ? 10.671 3.372 -26.983 1.00 89.50 110 ARG A N 1
ATOM 924 C CA . ARG A 1 110 ? 9.261 3.130 -26.630 1.00 89.50 110 ARG A CA 1
ATOM 925 C C . ARG A 1 110 ? 8.657 1.978 -27.431 1.00 89.50 110 ARG A C 1
ATOM 927 O O . ARG A 1 110 ? 7.930 1.160 -26.866 1.00 89.50 110 ARG A O 1
ATOM 934 N N . ASP A 1 111 ? 8.995 1.861 -28.712 1.00 89.56 111 ASP A N 1
ATOM 935 C CA . ASP A 1 111 ? 8.598 0.718 -29.538 1.00 89.56 111 ASP A CA 1
ATOM 936 C C . ASP A 1 111 ? 9.205 -0.597 -29.048 1.00 89.56 111 ASP A C 1
ATOM 938 O O . ASP A 1 111 ? 8.504 -1.609 -29.003 1.00 89.56 111 ASP A O 1
ATOM 942 N N . PHE A 1 112 ? 10.459 -0.588 -28.590 1.00 89.50 112 PHE A N 1
ATOM 943 C CA . PHE A 1 112 ? 11.063 -1.750 -27.941 1.00 89.50 112 PHE A CA 1
ATOM 944 C C . PHE A 1 112 ? 10.296 -2.174 -26.679 1.00 89.50 112 PHE A C 1
ATOM 946 O O . PHE A 1 112 ? 10.007 -3.362 -26.511 1.00 89.50 112 PHE A O 1
ATOM 953 N N . ILE A 1 113 ? 9.897 -1.225 -25.823 1.00 91.62 113 ILE A N 1
ATOM 954 C CA . ILE A 1 113 ? 9.067 -1.520 -24.641 1.00 91.62 113 ILE A CA 1
ATOM 955 C C . ILE A 1 113 ? 7.748 -2.172 -25.071 1.00 91.62 113 ILE A C 1
ATOM 957 O O . ILE A 1 113 ? 7.365 -3.209 -24.527 1.00 91.62 113 ILE A O 1
ATOM 961 N N . ARG A 1 114 ? 7.063 -1.616 -26.079 1.00 91.56 114 ARG A N 1
ATOM 962 C CA . ARG A 1 114 ? 5.811 -2.188 -26.608 1.00 91.56 114 ARG A CA 1
ATOM 963 C C . ARG A 1 114 ? 6.020 -3.587 -27.177 1.00 91.56 114 ARG A C 1
ATOM 965 O O . ARG A 1 114 ? 5.175 -4.453 -26.961 1.00 91.56 114 ARG A O 1
ATOM 972 N N . ALA A 1 115 ? 7.122 -3.819 -27.886 1.00 91.00 115 ALA A N 1
ATOM 973 C CA . ALA A 1 115 ? 7.469 -5.130 -28.423 1.00 91.00 115 ALA A CA 1
ATOM 974 C C . ALA A 1 115 ? 7.682 -6.152 -27.296 1.00 91.00 115 ALA A C 1
ATOM 976 O O . ALA A 1 115 ? 7.110 -7.240 -27.355 1.00 91.00 115 ALA A O 1
ATOM 977 N N . CYS A 1 116 ? 8.400 -5.777 -26.231 1.00 92.19 116 CYS A N 1
ATOM 978 C CA . CYS A 1 116 ? 8.547 -6.609 -25.036 1.00 92.19 116 CYS A CA 1
ATOM 979 C C . CYS A 1 116 ? 7.188 -6.913 -24.390 1.00 92.19 116 CYS A C 1
ATOM 981 O O . CYS A 1 116 ? 6.917 -8.059 -24.046 1.00 92.19 116 CYS A O 1
ATOM 983 N N . ILE A 1 117 ? 6.300 -5.922 -24.262 1.00 93.38 117 ILE A N 1
ATOM 984 C CA . ILE A 1 117 ? 4.956 -6.115 -23.690 1.00 93.38 117 ILE A CA 1
ATOM 985 C C . ILE A 1 117 ? 4.134 -7.100 -24.525 1.00 93.38 117 ILE A C 1
ATOM 987 O O . ILE A 1 117 ? 3.604 -8.071 -23.979 1.00 93.38 117 ILE A O 1
ATOM 991 N N . LYS A 1 118 ? 4.076 -6.890 -25.844 1.00 93.00 118 LYS A N 1
ATOM 992 C CA . LYS A 1 118 ? 3.319 -7.736 -26.778 1.00 93.00 118 LYS A CA 1
ATOM 993 C C . LYS A 1 118 ? 3.855 -9.167 -26.837 1.00 93.00 118 LYS A C 1
ATOM 995 O O . LYS A 1 118 ? 3.063 -10.100 -26.907 1.00 93.00 118 LYS A O 1
ATOM 1000 N N . ASN A 1 119 ? 5.174 -9.341 -26.757 1.00 93.88 119 ASN A N 1
ATOM 1001 C CA . ASN A 1 119 ? 5.829 -10.650 -26.783 1.00 93.88 119 ASN A CA 1
ATOM 1002 C C . ASN A 1 119 ? 6.040 -11.260 -25.384 1.00 93.88 119 ASN A C 1
ATOM 1004 O O . ASN A 1 119 ? 6.907 -12.105 -25.202 1.00 93.88 119 ASN A O 1
ATOM 1008 N N . LYS A 1 120 ? 5.294 -10.807 -24.365 1.00 93.62 120 LYS A N 1
ATOM 1009 C CA . LYS A 1 120 ? 5.356 -11.348 -22.991 1.00 93.62 120 LYS A CA 1
ATOM 1010 C C . LYS A 1 120 ? 6.768 -11.371 -22.368 1.00 93.62 120 LYS A C 1
ATOM 1012 O O . LYS A 1 120 ? 7.072 -12.225 -21.544 1.00 93.62 120 LYS A O 1
ATOM 1017 N N . ASN A 1 121 ? 7.600 -10.395 -22.725 1.00 92.62 121 ASN A N 1
ATOM 1018 C CA . ASN A 1 121 ? 8.996 -10.233 -22.306 1.00 92.62 121 ASN A CA 1
ATOM 1019 C C . ASN A 1 121 ? 9.961 -11.344 -22.754 1.00 92.62 121 ASN A C 1
ATOM 1021 O O . ASN A 1 121 ? 11.030 -11.501 -22.155 1.00 92.62 121 ASN A O 1
ATOM 1025 N N . GLU A 1 122 ? 9.611 -12.110 -23.788 1.00 93.38 122 GLU A N 1
ATOM 1026 C CA . GLU A 1 122 ? 10.552 -13.045 -24.404 1.00 93.38 122 GLU A CA 1
ATOM 1027 C C . GLU A 1 122 ? 11.760 -12.289 -24.997 1.00 93.38 122 GLU A C 1
ATOM 1029 O O . GLU A 1 122 ? 11.575 -11.200 -25.557 1.00 93.38 122 GLU A O 1
ATOM 1034 N N . PRO A 1 123 ? 12.995 -12.825 -24.889 1.00 91.25 123 PRO A N 1
ATOM 1035 C CA . PRO A 1 123 ? 14.198 -12.158 -25.382 1.00 91.25 123 PRO A CA 1
ATOM 1036 C C . PRO A 1 123 ? 14.124 -11.818 -26.876 1.00 91.25 123 PRO A C 1
ATOM 1038 O O . PRO A 1 123 ? 13.831 -12.668 -27.715 1.00 91.25 123 PRO A O 1
ATOM 1041 N N . ILE A 1 124 ? 14.446 -10.572 -27.217 1.00 88.69 124 ILE A N 1
ATOM 1042 C CA . ILE A 1 124 ? 14.430 -10.050 -28.586 1.00 88.69 124 ILE A CA 1
ATOM 1043 C C . ILE A 1 124 ? 15.871 -9.862 -29.061 1.00 88.69 124 ILE A C 1
ATOM 1045 O O . ILE A 1 124 ? 16.694 -9.282 -28.356 1.00 88.69 124 ILE A O 1
ATOM 1049 N N . VAL A 1 125 ? 16.188 -10.326 -30.270 1.00 84.88 125 VAL A N 1
ATOM 1050 C CA . VAL A 1 125 ? 17.504 -10.104 -30.894 1.00 84.88 125 VAL A CA 1
ATOM 1051 C C . VAL A 1 125 ? 17.660 -8.627 -31.261 1.00 84.88 125 VAL A C 1
ATOM 1053 O O . VAL A 1 125 ? 16.830 -8.080 -31.994 1.00 84.88 125 VAL A O 1
ATOM 1056 N N . ILE A 1 126 ? 18.736 -7.982 -30.797 1.00 73.25 126 ILE A N 1
ATOM 1057 C CA . ILE A 1 126 ? 19.033 -6.600 -31.195 1.00 73.25 126 ILE A CA 1
ATOM 1058 C C . ILE A 1 126 ? 19.509 -6.605 -32.648 1.00 73.25 126 ILE A C 1
ATOM 1060 O O . ILE A 1 126 ? 20.569 -7.143 -32.958 1.00 73.25 126 ILE A O 1
ATOM 1064 N N . LYS A 1 127 ? 18.748 -5.968 -33.543 1.00 65.75 127 LYS A N 1
ATOM 1065 C CA . LYS A 1 127 ? 19.177 -5.760 -34.937 1.00 65.75 127 LYS A CA 1
ATOM 1066 C C . LYS A 1 127 ? 19.898 -4.425 -35.144 1.00 65.75 127 LYS A C 1
ATOM 1068 O O . LYS A 1 127 ? 20.758 -4.340 -36.010 1.00 65.75 127 LYS A O 1
ATOM 1073 N N . ILE A 1 128 ? 19.557 -3.392 -34.368 1.00 57.53 128 ILE A N 1
ATOM 1074 C CA . ILE A 1 128 ? 20.115 -2.036 -34.488 1.00 57.53 128 ILE A CA 1
ATOM 1075 C C . ILE A 1 128 ? 20.220 -1.427 -33.082 1.00 57.53 128 ILE A C 1
ATOM 1077 O O . ILE A 1 128 ? 19.215 -1.342 -32.376 1.00 57.53 128 ILE A O 1
ATOM 1081 N N . ARG A 1 129 ? 21.425 -1.011 -32.661 1.00 58.12 129 ARG A N 1
ATOM 1082 C CA . ARG A 1 129 ? 21.612 -0.194 -31.449 1.00 58.12 129 ARG A CA 1
ATOM 1083 C C . ARG A 1 129 ? 21.284 1.253 -31.786 1.00 58.12 129 ARG A C 1
ATOM 1085 O O . ARG A 1 129 ? 21.861 1.803 -32.718 1.00 58.12 129 ARG A O 1
ATOM 1092 N N . ASN A 1 130 ? 20.384 1.860 -31.022 1.00 56.25 130 ASN A N 1
ATOM 1093 C CA . ASN A 1 130 ? 20.130 3.287 -31.133 1.00 56.25 130 ASN A CA 1
ATOM 1094 C C . ASN A 1 130 ? 21.262 4.042 -30.401 1.00 56.25 130 ASN A C 1
ATOM 1096 O O . ASN A 1 130 ? 21.426 3.809 -29.205 1.00 56.25 130 ASN A O 1
ATOM 1100 N N . PRO A 1 131 ? 22.070 4.887 -31.069 1.00 52.00 131 PRO A N 1
ATOM 1101 C CA . PRO A 1 131 ? 23.292 5.465 -30.494 1.00 52.00 131 PRO A CA 1
ATOM 1102 C C . PRO A 1 131 ? 23.053 6.726 -29.639 1.00 52.00 131 PRO A C 1
ATOM 1104 O O . PRO A 1 131 ? 23.992 7.473 -29.375 1.00 52.00 131 PRO A O 1
ATOM 1107 N N . TYR A 1 132 ? 21.810 7.017 -29.243 1.00 56.22 132 TYR A N 1
ATOM 1108 C CA . TYR A 1 132 ? 21.484 8.235 -28.496 1.00 56.22 132 TYR A CA 1
ATOM 1109 C C . TYR A 1 132 ? 21.710 8.072 -26.988 1.00 56.22 132 TYR A C 1
ATOM 1111 O O . TYR A 1 132 ? 21.355 7.052 -26.402 1.00 56.22 132 TYR A O 1
ATOM 1119 N N . SER A 1 133 ? 22.192 9.144 -26.353 1.00 57.41 133 SER A N 1
ATOM 1120 C CA . SER A 1 133 ? 22.599 9.229 -24.939 1.00 57.41 133 SER A CA 1
ATOM 1121 C C . SER A 1 133 ? 21.477 9.085 -23.896 1.00 57.41 133 SER A C 1
ATOM 1123 O O . SER A 1 133 ? 21.730 9.252 -22.711 1.00 57.41 133 SER A O 1
ATOM 1125 N N . ASN A 1 134 ? 20.236 8.826 -24.322 1.00 67.31 134 ASN A N 1
ATOM 1126 C CA . ASN A 1 134 ? 19.056 8.633 -23.466 1.00 67.31 134 ASN A CA 1
ATOM 1127 C C . ASN A 1 134 ? 18.314 7.333 -23.826 1.00 67.31 134 ASN A C 1
ATOM 1129 O O . ASN A 1 134 ? 17.084 7.269 -23.804 1.00 67.31 134 ASN A O 1
ATOM 1133 N N . SER A 1 135 ? 19.055 6.291 -24.206 1.00 78.50 135 SER A N 1
ATOM 1134 C CA . SER A 1 135 ? 18.446 5.019 -24.580 1.00 78.50 135 SER A CA 1
ATOM 1135 C C . SER A 1 135 ? 18.090 4.161 -23.366 1.00 78.50 135 SER A C 1
ATOM 1137 O O . SER A 1 135 ? 18.855 4.029 -22.407 1.00 78.50 135 SER A O 1
ATOM 1139 N N . ILE A 1 136 ? 16.949 3.472 -23.446 1.00 84.00 136 ILE A N 1
ATOM 1140 C CA . ILE A 1 136 ? 16.562 2.478 -22.440 1.00 84.00 136 ILE A CA 1
ATOM 1141 C C . ILE A 1 136 ? 17.585 1.336 -22.333 1.00 84.00 136 ILE A C 1
ATOM 1143 O O . ILE A 1 136 ? 17.737 0.757 -21.258 1.00 84.00 136 ILE A O 1
ATOM 1147 N N . TYR A 1 137 ? 18.342 1.053 -23.400 1.00 80.94 137 TYR A N 1
ATOM 1148 C CA . TYR A 1 137 ? 19.390 0.029 -23.407 1.00 80.94 137 TYR A CA 1
ATOM 1149 C C . TYR A 1 137 ? 20.585 0.364 -22.505 1.00 80.94 137 TYR A C 1
ATOM 1151 O O . TYR A 1 137 ? 21.360 -0.537 -22.185 1.00 80.94 137 TYR A O 1
ATOM 1159 N N . GLU A 1 138 ? 20.769 1.623 -22.107 1.00 78.38 138 GLU A N 1
ATOM 1160 C CA . GLU A 1 138 ? 21.820 2.046 -21.165 1.00 78.38 138 GLU A CA 1
ATOM 1161 C C . GLU A 1 138 ? 21.320 2.092 -19.716 1.00 78.38 138 GLU A C 1
ATOM 1163 O O . GLU A 1 138 ? 22.104 2.227 -18.779 1.00 78.38 138 GLU A O 1
ATOM 1168 N N . SER A 1 139 ? 20.011 1.929 -19.514 1.00 81.00 139 SER A N 1
ATOM 1169 C CA . SER A 1 139 ? 19.405 1.904 -18.189 1.00 81.00 139 SER A CA 1
ATOM 1170 C C . SER A 1 139 ? 19.487 0.521 -17.538 1.00 81.00 139 SER A C 1
ATOM 1172 O O . SER A 1 139 ? 19.541 -0.511 -18.209 1.00 81.00 139 SER A O 1
ATOM 1174 N N . GLY A 1 140 ? 19.358 0.483 -16.209 1.00 84.19 140 GLY A N 1
ATOM 1175 C CA . GLY A 1 140 ? 19.167 -0.761 -15.452 1.00 84.19 140 GLY A CA 1
ATOM 1176 C C . GLY A 1 140 ? 17.825 -1.466 -15.708 1.00 84.19 140 GLY A C 1
ATOM 1177 O O . GLY A 1 140 ? 17.523 -2.451 -15.042 1.00 84.19 140 GLY A O 1
ATOM 1178 N N . ASN A 1 141 ? 17.000 -0.979 -16.644 1.00 87.88 141 ASN A N 1
ATOM 1179 C CA . ASN A 1 141 ? 15.698 -1.563 -16.971 1.00 87.88 141 ASN A CA 1
ATOM 1180 C C . ASN A 1 141 ? 15.775 -2.667 -18.033 1.00 87.88 141 ASN A C 1
ATOM 1182 O O . ASN A 1 141 ? 14.770 -3.335 -18.274 1.00 87.88 141 ASN A O 1
ATOM 1186 N N . VAL A 1 142 ? 16.936 -2.875 -18.663 1.00 90.25 142 VAL A N 1
ATOM 1187 C CA . VAL A 1 142 ? 17.133 -3.876 -19.721 1.00 90.25 142 VAL A CA 1
ATOM 1188 C C . VAL A 1 142 ? 18.165 -4.910 -19.292 1.00 90.25 142 VAL A C 1
ATOM 1190 O O . VAL A 1 142 ? 19.265 -4.575 -18.861 1.00 90.25 142 VAL A O 1
ATOM 1193 N N . LEU A 1 143 ? 17.818 -6.182 -19.463 1.00 90.25 143 LEU A N 1
ATOM 1194 C CA . LEU A 1 143 ? 18.734 -7.308 -19.334 1.00 90.25 143 LEU A CA 1
ATOM 1195 C C . LEU A 1 143 ? 19.294 -7.656 -20.708 1.00 90.25 143 LEU A C 1
ATOM 1197 O O . LEU A 1 143 ? 18.532 -7.908 -21.642 1.00 90.25 143 LEU A O 1
ATOM 1201 N N . LYS A 1 144 ? 20.623 -7.690 -20.805 1.00 89.12 144 LYS A N 1
ATOM 1202 C CA . LYS A 1 144 ? 21.368 -8.094 -22.001 1.00 89.12 144 LYS A CA 1
ATOM 1203 C C . LYS A 1 144 ? 21.963 -9.474 -21.764 1.00 89.12 144 LYS A C 1
ATOM 1205 O O . LYS A 1 144 ? 22.692 -9.667 -20.793 1.00 89.12 144 LYS A O 1
ATOM 1210 N N . THR A 1 145 ? 21.665 -10.423 -22.640 1.00 88.31 145 THR A N 1
ATOM 1211 C CA . THR A 1 145 ? 22.229 -11.779 -22.607 1.00 88.31 145 THR A CA 1
ATOM 1212 C C . THR A 1 145 ? 22.621 -12.225 -24.018 1.00 88.31 145 THR A C 1
ATOM 1214 O O . THR A 1 145 ? 22.545 -11.450 -24.974 1.00 88.31 145 THR A O 1
ATOM 1217 N N . ARG A 1 146 ? 23.104 -13.464 -24.160 1.00 88.19 146 ARG A N 1
ATOM 1218 C CA . ARG A 1 146 ? 23.388 -14.082 -25.460 1.00 88.19 146 ARG A CA 1
ATOM 1219 C C . ARG A 1 146 ? 22.532 -15.327 -25.641 1.00 88.19 146 ARG A C 1
ATOM 1221 O O . ARG A 1 146 ? 22.311 -16.052 -24.674 1.00 88.19 146 ARG A O 1
ATOM 1228 N N . ASN A 1 147 ? 22.054 -15.553 -26.860 1.00 87.44 147 ASN A N 1
ATOM 1229 C CA . ASN A 1 147 ? 21.368 -16.793 -27.217 1.00 87.44 147 ASN A CA 1
ATOM 1230 C C . ASN A 1 147 ? 22.370 -17.911 -27.567 1.00 87.44 147 ASN A C 1
ATOM 1232 O O . ASN A 1 147 ? 23.582 -17.693 -27.607 1.00 87.44 147 ASN A O 1
ATOM 1236 N N . GLU A 1 148 ? 21.853 -19.105 -27.856 1.00 86.12 148 GLU A N 1
ATOM 1237 C CA . GLU A 1 148 ? 22.639 -20.299 -28.215 1.00 86.12 148 GLU A CA 1
ATOM 1238 C C . GLU A 1 148 ? 23.492 -20.111 -29.484 1.00 86.12 148 GLU A C 1
ATOM 1240 O O . GLU A 1 148 ? 24.515 -20.768 -29.654 1.00 86.12 148 GLU A O 1
ATOM 1245 N N . HIS A 1 149 ? 23.121 -19.161 -30.346 1.00 85.06 149 HIS A N 1
ATOM 1246 C CA . HIS A 1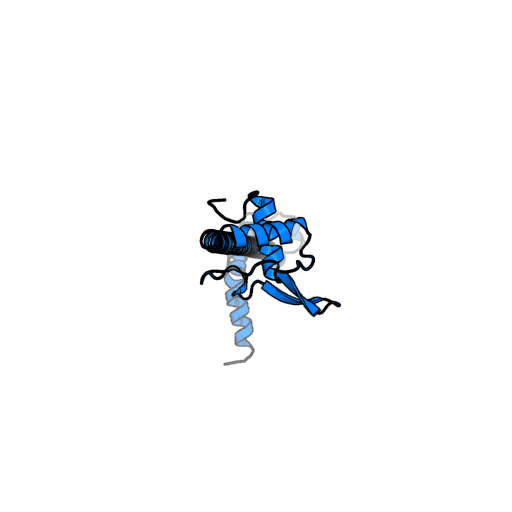 149 ? 23.856 -18.794 -31.559 1.00 85.06 149 HIS A CA 1
ATOM 1247 C C . HIS A 1 149 ? 24.873 -17.658 -31.336 1.00 85.06 149 HIS A C 1
ATOM 1249 O O . HIS A 1 149 ? 25.429 -17.126 -32.295 1.00 85.06 149 HIS A O 1
ATOM 1255 N N . GLY A 1 150 ? 25.104 -17.246 -30.084 1.00 83.44 150 GLY A N 1
ATOM 1256 C CA . GLY A 1 150 ? 26.050 -16.188 -29.721 1.00 83.44 150 GLY A CA 1
ATOM 1257 C C . GLY A 1 150 ? 25.573 -14.760 -30.017 1.00 83.44 150 GLY A C 1
ATOM 1258 O O . GLY A 1 150 ? 26.349 -13.819 -29.845 1.00 83.44 150 GLY A O 1
ATOM 1259 N N . GLN A 1 151 ? 24.317 -14.574 -30.431 1.00 86.31 151 GLN A N 1
ATOM 1260 C CA . GLN A 1 151 ? 23.734 -13.265 -30.733 1.00 86.31 151 GLN A CA 1
ATOM 1261 C C . GLN A 1 151 ? 23.293 -12.555 -29.449 1.00 86.31 151 GLN A C 1
ATOM 1263 O O . GLN A 1 151 ? 22.770 -13.190 -28.531 1.00 86.31 151 GLN A O 1
ATOM 1268 N N . GLU A 1 152 ? 23.468 -11.232 -29.391 1.00 86.06 152 GLU A N 1
ATOM 1269 C CA . GLU A 1 152 ? 22.984 -10.411 -28.275 1.00 86.06 152 GLU A CA 1
ATOM 1270 C C . GLU A 1 152 ? 21.450 -10.334 -28.306 1.00 86.06 152 GLU A C 1
ATOM 1272 O O . GLU A 1 152 ? 20.841 -9.907 -29.293 1.00 86.06 152 GLU A O 1
ATOM 1277 N N . VAL A 1 153 ? 20.828 -10.750 -27.205 1.00 89.62 153 VAL A N 1
ATOM 1278 C CA . VAL A 1 153 ? 19.382 -10.675 -26.990 1.00 89.62 153 VAL A CA 1
ATOM 1279 C C . VAL A 1 153 ? 19.085 -9.828 -25.765 1.00 89.62 153 VAL A C 1
ATOM 1281 O O . VAL A 1 153 ? 19.852 -9.788 -24.801 1.00 89.62 153 VAL A O 1
ATOM 1284 N N . VAL A 1 154 ? 17.955 -9.134 -25.813 1.00 90.50 154 VAL A N 1
ATOM 1285 C CA . VAL A 1 154 ? 17.523 -8.203 -24.775 1.00 90.50 154 VAL A CA 1
ATOM 1286 C C . VAL A 1 154 ? 16.083 -8.423 -24.388 1.00 90.50 154 VAL A C 1
ATOM 1288 O O . VAL A 1 154 ? 15.234 -8.736 -25.217 1.00 90.50 154 VAL A O 1
ATOM 1291 N N . LYS A 1 155 ? 15.807 -8.192 -23.112 1.00 92.50 155 LYS A N 1
ATOM 1292 C CA . LYS A 1 155 ? 14.455 -8.086 -22.569 1.00 92.50 155 LYS A CA 1
ATOM 1293 C C . LYS A 1 155 ? 14.425 -7.054 -21.453 1.00 92.50 155 LYS A C 1
ATOM 1295 O O . LYS A 1 155 ? 15.475 -6.662 -20.943 1.00 92.50 155 LYS A O 1
ATOM 1300 N N . LEU A 1 156 ? 13.237 -6.629 -21.042 1.00 92.94 156 LEU A N 1
ATOM 1301 C CA . LEU A 1 156 ? 13.107 -5.796 -19.849 1.00 92.94 156 LEU A CA 1
ATOM 1302 C C . LEU A 1 156 ? 13.423 -6.627 -18.596 1.00 92.94 156 LEU A C 1
ATOM 1304 O O . LEU A 1 156 ? 13.169 -7.835 -18.559 1.00 92.94 156 LEU A O 1
ATOM 1308 N N . THR A 1 157 ? 13.953 -5.988 -17.553 1.00 94.06 157 THR A N 1
ATOM 1309 C CA . THR A 1 157 ? 13.982 -6.597 -16.215 1.00 94.06 157 THR A CA 1
ATOM 1310 C C . THR A 1 157 ? 12.557 -6.900 -15.757 1.00 94.06 157 THR A C 1
ATOM 1312 O O . THR A 1 157 ? 11.614 -6.224 -16.167 1.00 94.06 157 THR A O 1
ATOM 1315 N N . ASP A 1 158 ? 12.379 -7.881 -14.872 1.00 93.00 158 ASP A N 1
ATOM 1316 C CA . ASP A 1 158 ? 11.040 -8.269 -14.404 1.00 93.00 158 ASP A CA 1
ATOM 1317 C C . ASP A 1 158 ? 10.277 -7.093 -13.782 1.00 93.00 158 ASP A C 1
ATOM 1319 O O . ASP A 1 158 ? 9.075 -6.936 -14.004 1.00 93.00 158 ASP A O 1
ATOM 1323 N N . ASN A 1 159 ? 10.985 -6.232 -13.044 1.00 91.75 159 ASN A N 1
ATOM 1324 C CA . ASN A 1 159 ? 10.403 -5.031 -12.459 1.00 91.75 159 ASN A CA 1
ATOM 1325 C C . ASN A 1 159 ? 9.970 -4.029 -13.540 1.00 91.75 159 ASN A C 1
ATOM 1327 O O . ASN A 1 159 ? 8.822 -3.591 -13.547 1.00 91.75 159 ASN A O 1
ATOM 1331 N N . ALA A 1 160 ? 10.854 -3.711 -14.493 1.00 92.38 160 ALA A N 1
ATOM 1332 C CA . ALA A 1 160 ? 10.534 -2.781 -15.573 1.00 92.38 160 ALA A CA 1
ATOM 1333 C C . ALA A 1 160 ? 9.395 -3.305 -16.458 1.00 92.38 160 ALA A C 1
ATOM 1335 O O . ALA A 1 160 ? 8.481 -2.553 -16.791 1.00 92.38 160 ALA A O 1
ATOM 1336 N N . TYR A 1 161 ? 9.405 -4.600 -16.786 1.00 95.00 161 TYR A N 1
ATOM 1337 C CA . TYR A 1 161 ? 8.343 -5.243 -17.550 1.00 95.00 161 TYR A CA 1
ATOM 1338 C C . TYR A 1 161 ? 6.989 -5.104 -16.857 1.00 95.00 161 TYR A C 1
ATOM 1340 O O . TYR A 1 161 ? 6.039 -4.633 -17.476 1.00 95.00 161 TYR A O 1
ATOM 1348 N N . ARG A 1 162 ? 6.896 -5.461 -15.569 1.00 94.12 162 ARG A N 1
ATOM 1349 C CA . ARG A 1 162 ? 5.641 -5.365 -14.807 1.00 94.12 162 ARG A CA 1
ATOM 1350 C C . ARG A 1 162 ? 5.118 -3.934 -14.762 1.00 94.12 162 ARG A C 1
ATOM 1352 O O . ARG A 1 162 ? 3.935 -3.717 -15.017 1.00 94.12 162 ARG A O 1
ATOM 1359 N N . THR A 1 163 ? 5.993 -2.968 -14.494 1.00 93.69 163 THR A N 1
ATOM 1360 C CA . THR A 1 163 ? 5.620 -1.552 -14.417 1.00 93.69 163 THR A CA 1
ATOM 1361 C C . THR A 1 163 ? 5.138 -1.019 -15.766 1.00 93.69 163 THR A C 1
ATOM 1363 O O . THR A 1 163 ? 4.042 -0.466 -15.848 1.00 93.69 163 THR A O 1
ATOM 1366 N N . PHE A 1 164 ? 5.895 -1.218 -16.849 1.00 94.31 164 PHE A N 1
ATOM 1367 C CA . PHE A 1 164 ? 5.495 -0.717 -18.167 1.00 94.31 164 PHE A CA 1
ATOM 1368 C C . PHE A 1 164 ? 4.309 -1.477 -18.764 1.00 94.31 164 PHE A C 1
ATOM 1370 O O . PHE A 1 164 ? 3.479 -0.859 -19.427 1.00 94.31 164 PHE A O 1
ATOM 1377 N N . ALA A 1 165 ? 4.171 -2.778 -18.498 1.00 95.25 165 ALA A N 1
ATOM 1378 C CA . ALA A 1 165 ? 2.987 -3.540 -18.886 1.00 95.25 165 ALA A CA 1
ATOM 1379 C C . ALA A 1 165 ? 1.735 -3.005 -18.182 1.00 95.25 165 ALA A C 1
ATOM 1381 O O . ALA A 1 165 ? 0.722 -2.780 -18.838 1.00 95.25 165 ALA A O 1
ATOM 1382 N N . LEU A 1 166 ? 1.808 -2.739 -16.873 1.00 93.94 166 LEU A N 1
ATOM 1383 C CA . LEU A 1 166 ? 0.702 -2.137 -16.129 1.00 93.94 166 LEU A CA 1
ATOM 1384 C C . LEU A 1 166 ? 0.300 -0.779 -16.720 1.00 93.94 166 LEU A C 1
ATOM 1386 O O . LEU A 1 166 ? -0.883 -0.538 -16.953 1.00 93.94 166 LEU A O 1
ATOM 1390 N N . ILE A 1 167 ? 1.278 0.090 -16.986 1.00 94.25 167 ILE A N 1
ATOM 1391 C CA . ILE A 1 167 ? 1.054 1.400 -17.611 1.00 94.25 167 ILE A CA 1
ATOM 1392 C C . ILE A 1 167 ? 0.376 1.230 -18.974 1.00 94.25 167 ILE A C 1
ATOM 1394 O O . ILE A 1 167 ? -0.659 1.846 -19.227 1.00 94.25 167 ILE A O 1
ATOM 1398 N N . TYR A 1 168 ? 0.908 0.346 -19.819 1.00 93.75 168 TYR A N 1
ATOM 1399 C CA . TYR A 1 168 ? 0.369 0.086 -21.147 1.00 93.75 168 TYR A CA 1
ATOM 1400 C C . TYR A 1 168 ? -1.068 -0.426 -21.099 1.00 93.75 168 TYR A C 1
ATOM 1402 O O . TYR A 1 168 ? -1.922 0.117 -21.785 1.00 93.75 168 TYR A O 1
ATOM 1410 N N . TYR A 1 169 ? -1.378 -1.419 -20.266 1.00 93.12 169 TYR A N 1
ATOM 1411 C CA . TYR A 1 169 ? -2.743 -1.941 -20.173 1.00 93.12 169 TYR A CA 1
ATOM 1412 C C . TYR A 1 169 ? -3.725 -0.937 -19.560 1.00 93.12 169 TYR A C 1
ATOM 1414 O O . TYR A 1 169 ? -4.907 -0.967 -19.892 1.00 93.12 169 TYR A O 1
ATOM 1422 N N . ARG A 1 170 ? -3.253 -0.029 -18.696 1.00 92.38 170 ARG A N 1
ATOM 1423 C CA . ARG A 1 170 ? -4.094 1.002 -18.074 1.00 92.38 170 ARG A CA 1
ATOM 1424 C C . ARG A 1 170 ? -4.386 2.181 -19.001 1.00 92.38 170 ARG A C 1
ATOM 1426 O O . ARG A 1 170 ? -5.508 2.674 -19.007 1.00 92.38 170 ARG A O 1
ATOM 1433 N N . TYR A 1 171 ? -3.390 2.652 -19.749 1.00 90.69 171 TYR A N 1
ATOM 1434 C CA . TYR A 1 171 ? -3.481 3.890 -20.537 1.00 90.69 171 TYR A CA 1
ATOM 1435 C C . TYR A 1 171 ? -3.447 3.665 -22.053 1.00 90.69 171 TYR A C 1
ATOM 1437 O O . TYR A 1 171 ? -3.586 4.620 -22.814 1.00 90.69 171 TYR A O 1
ATOM 1445 N N . ASN A 1 172 ? -3.235 2.424 -22.497 1.00 89.81 172 ASN A N 1
ATOM 1446 C CA . ASN A 1 172 ? -2.963 2.043 -23.887 1.00 89.81 172 ASN A CA 1
ATOM 1447 C C . ASN A 1 172 ? -1.763 2.787 -24.515 1.00 89.81 172 ASN A C 1
ATOM 1449 O O . ASN A 1 172 ? -1.657 2.914 -25.733 1.00 89.81 172 ASN A O 1
ATOM 1453 N N . LYS A 1 173 ? -0.872 3.310 -23.665 1.00 90.69 173 LYS A N 1
ATOM 1454 C CA . LYS A 1 173 ? 0.285 4.159 -23.983 1.00 90.69 173 LYS A CA 1
ATOM 1455 C C . LYS A 1 173 ? 1.369 3.939 -22.927 1.00 90.69 173 LYS A C 1
ATOM 1457 O O . LYS A 1 173 ? 1.037 3.563 -21.806 1.00 90.69 173 LYS A O 1
ATOM 1462 N N . ILE A 1 174 ? 2.640 4.159 -23.264 1.00 89.38 174 ILE A N 1
ATOM 1463 C CA . ILE A 1 174 ? 3.767 4.064 -22.318 1.00 89.38 174 ILE A CA 1
ATOM 1464 C C . ILE A 1 174 ? 4.082 5.446 -21.731 1.00 89.38 174 ILE A C 1
ATOM 1466 O O . ILE A 1 174 ? 4.258 5.577 -20.521 1.00 89.38 174 ILE A O 1
ATOM 1470 N N . GLY A 1 175 ? 4.117 6.474 -22.581 1.00 88.12 175 GLY A N 1
ATOM 1471 C CA . GLY A 1 175 ? 4.259 7.878 -22.187 1.00 88.12 175 GLY A CA 1
ATOM 1472 C C . GLY A 1 175 ? 2.928 8.635 -22.122 1.00 88.12 175 GLY A C 1
ATOM 1473 O O . GLY A 1 175 ? 1.835 8.070 -22.245 1.00 88.12 175 GLY A O 1
ATOM 1474 N N . HIS A 1 176 ? 3.013 9.944 -21.931 1.00 88.12 176 HIS A N 1
ATOM 1475 C CA . HIS A 1 176 ? 1.924 10.892 -22.153 1.00 88.12 176 HIS A CA 1
ATOM 1476 C C . HIS A 1 176 ? 1.768 11.238 -23.635 1.00 88.12 176 HIS A C 1
ATOM 1478 O O . HIS A 1 176 ? 0.639 11.362 -24.110 1.00 88.12 176 HIS A O 1
ATOM 1484 N N . PHE A 1 177 ? 2.886 11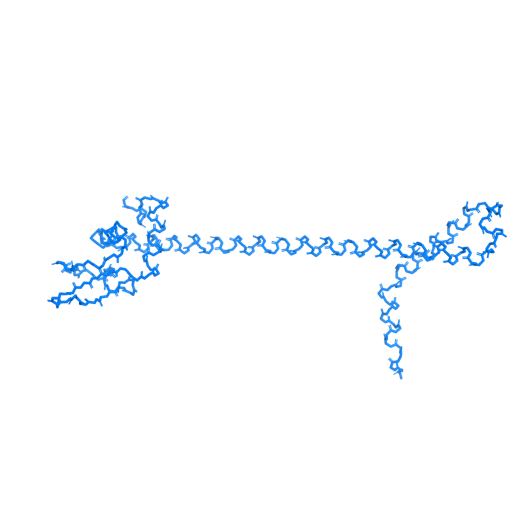.349 -24.359 1.00 77.81 177 PHE A N 1
ATOM 1485 C CA . PHE A 1 177 ? 2.934 11.849 -25.743 1.00 77.81 177 PHE A CA 1
ATOM 1486 C C . PHE A 1 177 ? 3.060 10.747 -26.801 1.00 77.81 177 PHE A C 1
ATOM 1488 O O . PHE A 1 177 ? 3.557 10.984 -27.900 1.00 77.81 177 PHE A O 1
ATOM 1495 N N . ASP A 1 178 ? 2.625 9.541 -26.446 1.00 65.62 178 ASP A N 1
ATOM 1496 C CA . ASP A 1 178 ? 2.537 8.398 -27.355 1.00 65.62 178 ASP A CA 1
ATOM 1497 C C . ASP A 1 178 ? 1.374 8.489 -28.342 1.00 65.62 178 ASP A C 1
ATOM 1499 O O . ASP A 1 178 ? 0.269 8.930 -27.932 1.00 65.62 178 ASP A O 1
#

Foldseek 3Di:
DDPVVVVVVVCCVVLVVLLVVLLVVLVVVLVVDDPPDPVCVVQNDVVSSVVSSVVSSVVVVVVVVVVVVVVVVVVVVVVVVVVVVVVVVVVVVVLQVQQVLVVQEDPVQQVQLVVCLVVVFDWDFDPDDDPDPSHPVPDPQKDWDADPVRTITIGGDPVNNVSQNVSCVVPVGSHPVD

pLDDT: mean 81.1, std 10.73, range [49.47, 95.25]

Solvent-accessible surface area (backbone atoms only — not comparable to full-atom values): 9961 Å² total; per-residue (Å²): 136,60,86,72,52,56,62,53,53,49,53,41,68,77,43,40,63,52,49,53,52,14,48,53,51,24,53,53,50,57,73,69,49,63,86,86,37,74,65,40,76,71,62,34,67,71,55,46,47,51,49,45,25,52,54,41,31,52,52,49,50,51,54,52,53,49,51,53,53,51,50,50,53,53,49,52,54,52,49,56,52,52,50,55,48,48,54,49,53,51,48,51,50,50,52,50,50,54,21,56,51,45,56,67,35,47,73,69,49,53,49,49,54,52,50,28,53,76,53,75,48,53,73,40,72,70,87,73,85,76,91,55,98,58,41,54,82,82,39,91,44,42,44,80,50,65,51,99,84,70,44,56,24,35,28,53,29,74,68,46,41,54,54,50,42,51,41,27,76,73,67,79,30,64,31,82,88,106

Secondary structure (DSSP, 8-state):
--TTHHHHHHHHHHHHHHHHHHHHHHHHHHHHS-TT-HHHHHH-HHHHHHHHHHHHHHHHHHHHHHHHHHHHHHHHHHHHHHHHHHHHHHHHHHHHHHHHHHHTS-HHHHHHHHHHHHTTT--EE-S-----TT-GGGSTTEEEEE-TTS-EEEEE-HHHHHHHHHHHHHHSSSSS--

Radius of gyration: 36.81 Å; Cα contacts (8 Å, |Δi|>4): 127; chains: 1; bounding box: 68×32×90 Å

Organism: NCBI:txid1735